Protein AF-A0A1H6W7S6-F1 (afdb_monomer_lite)

Organism: NCBI:txid1073996

pLDDT: mean 73.05, std 16.46, range [40.94, 96.38]

Foldseek 3Di:
DPVVVVVVVVVVVVVVVVVVVVVVVVVVVVVVVVVVVVVVVVVVVVVVVVVVVVVVVVVVVVVVVVVVVVVVPPPDQLLRCLLVVHPQSVPRPSDDDPVSSVVSVCVNCVVVVVVPPPPDPDQDCVQRDPQVVVCVVPVDHDDVVVVVVVVVVVCVVVVNQWDWDDDPNDTDIDGNDDDDDPDPVSVVVVVVVD

Sequence (194 aa):
MTNSKADIEALSDLIEKQQTQIEEQQKQIESQAERLKELEDNCTLRESRINSITRSLDSIEDDIDSLAVGAGNVTLSPIENAIVKYNDPEKSDFIKHQRDIRAARIILNFSKWSSKTPGGSKLNVKNNNLKTLYESKYGEHLASTQIGRAFRAAVDLSNGKFEHRRKNGHGLYLPSNKKIVTTEQELRKEAKST

Secondary structure (DSSP, 8-state):
--HHHHHHHHHHHHHHHHHHHHHHHHHHHHHHHHHHHHHHHHHHHHHHHHHHHHHHHHHHHHHHHHHHHHHTT----HHHHHHHH-SSGGG-TT--SHHHHHHHHHHHHHHHHHHTS-S-----TTT--HHHHHHHHH-PPPPHHHHHHHHHHHHHHTTTSEEEEEETTEEEEEETT-----SHHHHHHHTT--

Structure (mmCIF, N/CA/C/O backbone):
data_AF-A0A1H6W7S6-F1
#
_entry.id   AF-A0A1H6W7S6-F1
#
loop_
_atom_site.group_PDB
_atom_site.id
_atom_site.type_symbol
_atom_site.label_atom_id
_atom_site.label_alt_id
_atom_site.label_comp_id
_atom_site.label_asym_id
_atom_site.label_entity_id
_atom_site.label_seq_id
_atom_site.pdbx_PDB_ins_code
_atom_site.Cartn_x
_atom_site.Cartn_y
_atom_site.Cartn_z
_atom_site.occupancy
_atom_site.B_iso_or_equiv
_atom_site.auth_seq_id
_atom_site.auth_comp_id
_atom_site.auth_asym_id
_atom_site.auth_atom_id
_atom_site.pdbx_PDB_model_num
ATOM 1 N N . MET A 1 1 ? -62.564 -20.249 74.207 1.00 50.06 1 MET A N 1
ATOM 2 C CA . MET A 1 1 ? -61.498 -19.252 73.939 1.00 50.06 1 MET A CA 1
ATOM 3 C C . MET A 1 1 ? -60.165 -19.918 73.555 1.00 50.06 1 MET A C 1
ATOM 5 O O . MET A 1 1 ? -59.111 -19.385 73.856 1.00 50.06 1 MET A O 1
ATOM 9 N N . THR A 1 2 ? -60.178 -21.064 72.866 1.00 54.44 2 THR A N 1
ATOM 10 C CA . THR A 1 2 ? -58.964 -21.853 72.564 1.00 54.44 2 THR A CA 1
ATOM 11 C C . THR A 1 2 ? -58.483 -21.747 71.110 1.00 54.44 2 THR A C 1
ATOM 13 O O . THR A 1 2 ? -57.337 -22.089 70.854 1.00 54.44 2 THR A O 1
ATOM 16 N N . ASN A 1 3 ? -59.288 -21.215 70.179 1.00 60.66 3 ASN A N 1
ATOM 17 C CA . ASN A 1 3 ? -58.898 -21.101 68.762 1.00 60.66 3 ASN A CA 1
ATOM 18 C C . ASN A 1 3 ? -57.897 -19.975 68.467 1.00 60.66 3 ASN A C 1
ATOM 20 O O . ASN A 1 3 ? -57.060 -20.135 67.591 1.00 60.66 3 ASN A O 1
ATOM 24 N N . SER A 1 4 ? -57.903 -18.876 69.230 1.00 71.56 4 SER A N 1
ATOM 25 C CA . SER A 1 4 ? -57.090 -17.703 68.871 1.00 71.56 4 SER A CA 1
ATOM 26 C C . SER A 1 4 ? -55.582 -17.945 68.954 1.00 71.56 4 SER A C 1
ATOM 28 O O . SER A 1 4 ? -54.823 -17.247 68.299 1.00 71.56 4 SER A O 1
ATOM 30 N N . LYS A 1 5 ? -55.128 -18.903 69.771 1.00 80.31 5 LYS A N 1
ATOM 31 C CA . LYS A 1 5 ? -53.699 -19.224 69.898 1.00 80.31 5 LYS A CA 1
ATOM 32 C C . LYS A 1 5 ? -53.179 -19.987 68.680 1.00 80.31 5 LYS A C 1
ATOM 34 O O . LYS A 1 5 ? -52.127 -19.633 68.169 1.00 80.31 5 LYS A O 1
ATOM 39 N N . ALA A 1 6 ? -53.947 -20.966 68.204 1.00 82.50 6 ALA A N 1
ATOM 40 C CA . ALA A 1 6 ? -53.616 -21.732 67.006 1.00 82.50 6 ALA A CA 1
ATOM 41 C C . ALA A 1 6 ? -53.659 -20.853 65.744 1.00 82.50 6 ALA A C 1
ATOM 43 O O . ALA A 1 6 ? -52.792 -20.972 64.886 1.00 82.50 6 ALA A O 1
ATOM 44 N N . ASP A 1 7 ? -54.616 -19.920 65.668 1.00 86.81 7 ASP A N 1
ATOM 45 C CA . ASP A 1 7 ? -54.707 -18.965 64.557 1.00 86.81 7 ASP A CA 1
ATOM 46 C C . ASP A 1 7 ? -53.505 -17.998 64.525 1.00 86.81 7 ASP A C 1
ATOM 48 O O . ASP A 1 7 ? -52.998 -17.675 63.452 1.00 86.81 7 ASP A O 1
ATOM 52 N N . ILE A 1 8 ? -53.012 -17.559 65.692 1.00 87.69 8 ILE A N 1
ATOM 53 C CA . ILE A 1 8 ? -51.809 -16.712 65.799 1.00 87.69 8 ILE A CA 1
ATOM 54 C C . ILE A 1 8 ? -50.551 -17.482 65.383 1.00 87.69 8 ILE A C 1
ATOM 56 O O . ILE A 1 8 ? -49.707 -16.933 64.682 1.00 87.69 8 ILE A O 1
ATOM 60 N N . GLU A 1 9 ? -50.427 -18.743 65.794 1.00 89.00 9 GLU A N 1
ATOM 61 C CA . GLU A 1 9 ? -49.280 -19.596 65.465 1.00 89.00 9 GLU A CA 1
ATOM 62 C C . GLU A 1 9 ? -49.237 -19.898 63.956 1.00 89.00 9 GLU A C 1
ATOM 64 O O . GLU A 1 9 ? -48.213 -19.690 63.312 1.00 89.00 9 GLU A O 1
ATOM 69 N N . ALA A 1 10 ? -50.387 -20.209 63.347 1.00 88.94 10 ALA A N 1
ATOM 70 C CA . ALA A 1 10 ? -50.506 -20.393 61.899 1.00 88.94 10 ALA A CA 1
ATOM 71 C C . ALA A 1 10 ? -50.206 -19.113 61.090 1.00 88.94 10 ALA A C 1
ATOM 73 O O . ALA A 1 10 ? -49.630 -19.186 60.002 1.00 88.94 10 ALA A O 1
ATOM 74 N N . LEU A 1 11 ? -50.586 -17.933 61.600 1.00 90.94 11 LEU A N 1
ATOM 75 C CA . LEU A 1 11 ? -50.231 -16.647 60.988 1.00 90.94 11 LEU A CA 1
ATOM 76 C C . LEU A 1 11 ? -48.735 -16.345 61.117 1.00 90.94 11 LEU A C 1
ATOM 78 O O . LEU A 1 11 ? -48.151 -15.808 60.178 1.00 90.94 11 LEU A O 1
ATOM 82 N N . SER A 1 12 ? -48.115 -16.704 62.243 1.00 91.94 12 SER A N 1
ATOM 83 C CA . SER A 1 12 ? -46.671 -16.567 62.446 1.00 91.94 12 SER A CA 1
ATOM 84 C C . SER A 1 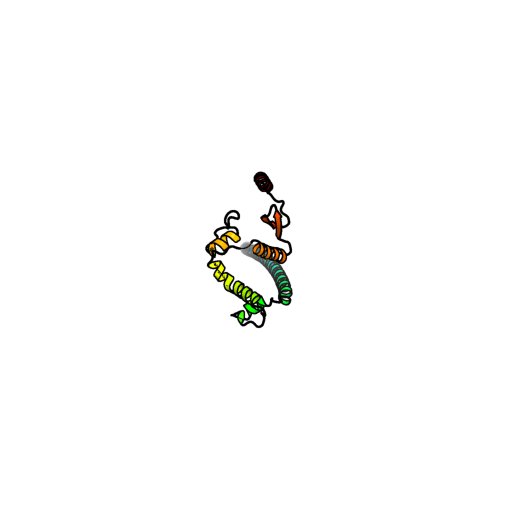12 ? -45.895 -17.419 61.440 1.00 91.94 12 SER A C 1
ATOM 86 O O . SER A 1 12 ? -45.042 -16.887 60.734 1.00 91.94 12 SER A O 1
ATOM 88 N N . ASP A 1 13 ? -46.264 -18.694 61.283 1.00 94.00 13 ASP A N 1
ATOM 89 C CA . ASP A 1 13 ? -45.654 -19.607 60.305 1.00 94.00 13 ASP A CA 1
ATOM 90 C C . ASP A 1 13 ? -45.822 -19.106 58.859 1.00 94.00 13 ASP A C 1
ATOM 92 O O . ASP A 1 13 ? -44.935 -19.260 58.013 1.00 94.00 13 ASP A O 1
ATOM 96 N N . LEU A 1 14 ? -46.974 -18.495 58.550 1.00 94.88 14 LEU A N 1
ATOM 97 C CA . LEU A 1 14 ? -47.237 -17.902 57.238 1.00 94.88 14 LEU A CA 1
ATOM 98 C C . LEU A 1 14 ? -46.342 -16.683 56.980 1.00 94.88 14 LEU A C 1
ATOM 100 O O . LEU A 1 14 ? -45.797 -16.560 55.884 1.00 94.88 14 LEU A O 1
ATOM 104 N N . ILE A 1 15 ? -46.184 -15.800 57.970 1.00 94.38 15 ILE A N 1
ATOM 105 C CA . ILE A 1 15 ? -45.314 -14.619 57.881 1.00 94.38 15 ILE A CA 1
ATOM 106 C C . ILE A 1 15 ? -43.857 -15.048 57.697 1.00 94.38 15 ILE A C 1
ATOM 108 O O . ILE A 1 15 ? -43.165 -14.490 56.849 1.00 94.38 15 ILE A O 1
ATOM 112 N N . GLU A 1 16 ? -43.408 -16.073 58.421 1.00 95.19 16 GLU A N 1
ATOM 113 C CA . GLU A 1 16 ? -42.041 -16.593 58.325 1.00 95.19 16 GLU A CA 1
ATOM 114 C C . GLU A 1 16 ? -41.768 -17.208 56.938 1.00 95.19 16 GLU A C 1
ATOM 116 O O . GLU A 1 16 ? -40.733 -16.955 56.308 1.00 95.19 16 GLU A O 1
ATOM 121 N N . LYS A 1 17 ? -42.754 -17.930 56.383 1.00 95.00 17 LYS A N 1
ATOM 122 C CA . LYS A 1 17 ? -42.725 -18.390 54.984 1.00 95.00 17 LYS A CA 1
ATOM 123 C C . LYS A 1 17 ? -42.692 -17.241 53.982 1.00 95.00 17 LYS A C 1
ATOM 125 O O . LYS A 1 17 ? -41.971 -17.316 52.994 1.00 95.00 17 LYS A O 1
ATOM 130 N N . GLN A 1 18 ? -43.471 -16.186 54.203 1.00 94.56 18 GLN A N 1
ATOM 131 C CA . GLN A 1 18 ? -43.471 -15.026 53.313 1.00 94.56 18 GLN A CA 1
ATOM 132 C C . GLN A 1 18 ? -42.142 -14.268 53.377 1.00 94.56 18 GLN A C 1
ATOM 134 O O . GLN A 1 18 ? -41.634 -13.869 52.334 1.00 94.56 18 GLN A O 1
ATOM 139 N N . GLN A 1 19 ? -41.544 -14.114 54.561 1.00 94.44 19 GLN A N 1
ATOM 140 C CA . GLN A 1 19 ? -40.233 -13.479 54.722 1.00 94.44 19 GLN A CA 1
ATOM 141 C C . GLN A 1 19 ? -39.138 -14.243 53.985 1.00 94.44 19 GLN A C 1
ATOM 143 O O . GLN A 1 19 ? -38.420 -13.648 53.188 1.00 94.44 19 GLN A O 1
ATOM 148 N N . THR A 1 20 ? -39.062 -15.560 54.175 1.00 94.75 20 THR A N 1
ATOM 149 C CA . THR A 1 20 ? -38.082 -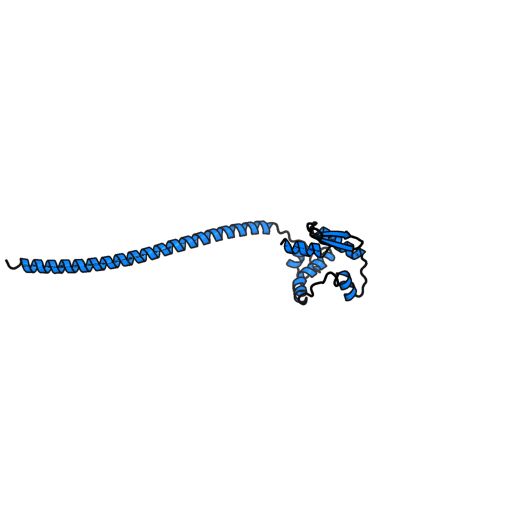16.396 53.463 1.00 94.75 20 THR A CA 1
ATOM 150 C C . THR A 1 20 ? -38.264 -16.326 51.946 1.00 94.75 20 THR A C 1
ATOM 152 O O . THR A 1 20 ? -37.287 -16.206 51.208 1.00 94.75 20 THR A O 1
ATOM 155 N N . GLN A 1 21 ? -39.509 -16.306 51.465 1.00 96.12 21 GLN A N 1
ATOM 156 C CA . GLN A 1 21 ? -39.802 -16.183 50.038 1.00 96.12 21 GLN A CA 1
ATOM 157 C C . GLN A 1 21 ? -39.426 -14.801 49.470 1.00 96.12 21 GLN A C 1
ATOM 159 O O . GLN A 1 21 ? -38.914 -14.717 48.354 1.00 96.12 21 GLN A O 1
ATOM 164 N N . ILE A 1 22 ? -39.638 -13.725 50.236 1.00 94.88 22 ILE A N 1
ATOM 165 C CA . ILE A 1 22 ? -39.237 -12.357 49.866 1.00 94.88 22 ILE A CA 1
ATOM 166 C C . ILE A 1 22 ? -37.711 -12.232 49.819 1.00 94.88 22 ILE A C 1
ATOM 168 O O . ILE A 1 22 ? -37.182 -11.661 48.866 1.00 94.88 22 ILE A O 1
ATOM 172 N N . GLU A 1 23 ? -36.997 -12.789 50.798 1.00 96.12 23 GLU A N 1
ATOM 173 C CA . GLU A 1 23 ? -35.530 -12.784 50.822 1.00 96.12 23 GLU A CA 1
ATOM 174 C C . GLU A 1 23 ? -34.941 -13.523 49.614 1.00 96.12 23 GLU A C 1
ATOM 176 O O . GLU A 1 23 ? -33.969 -13.071 49.001 1.00 96.12 23 GLU A O 1
ATOM 181 N N . GLU A 1 24 ? -35.541 -14.651 49.234 1.00 96.38 24 GLU A N 1
ATOM 182 C CA . GLU A 1 24 ? -35.107 -15.422 48.073 1.00 96.38 24 GLU A CA 1
ATOM 183 C C . GLU A 1 24 ? -35.390 -14.683 46.756 1.00 96.38 24 GLU A C 1
ATOM 185 O O . GLU A 1 24 ? -34.530 -14.639 45.871 1.00 96.38 24 GLU A O 1
ATOM 190 N N . GLN A 1 25 ? -36.542 -14.013 46.649 1.00 95.38 25 GLN A N 1
ATOM 191 C CA . GLN A 1 25 ? -36.848 -13.132 45.519 1.00 95.38 25 GLN A CA 1
ATOM 192 C C . GLN A 1 25 ? -35.892 -11.934 45.439 1.00 95.38 25 GLN A C 1
ATOM 194 O O . GLN A 1 25 ? -35.428 -11.609 44.347 1.00 95.38 25 GLN A O 1
ATOM 199 N N . GLN A 1 26 ? -35.542 -11.306 46.566 1.00 94.50 26 GLN A N 1
ATOM 200 C CA . GLN A 1 26 ? -34.569 -10.209 46.599 1.00 94.50 26 GLN A CA 1
ATOM 201 C C . GLN A 1 26 ? -33.201 -10.649 46.084 1.00 94.50 26 GLN A C 1
ATOM 203 O O . GLN A 1 26 ? -32.643 -9.984 45.213 1.00 94.50 26 GLN A O 1
ATOM 208 N N . LYS A 1 27 ? -32.703 -11.810 46.526 1.00 95.94 27 LYS A N 1
ATOM 209 C CA . LYS A 1 27 ? -31.434 -12.362 46.023 1.00 95.94 27 LYS A CA 1
ATOM 210 C C . LYS A 1 27 ? -31.471 -12.631 44.519 1.00 95.94 27 LYS A C 1
ATOM 212 O O . LYS A 1 27 ? -30.491 -12.373 43.820 1.00 95.94 27 LYS A O 1
ATOM 217 N N . GLN A 1 28 ? -32.593 -13.134 43.998 1.00 96.00 28 GLN A N 1
ATOM 218 C CA . GLN A 1 28 ? -32.753 -13.336 42.555 1.00 96.00 28 GLN A CA 1
ATOM 219 C C . GLN A 1 28 ? -32.760 -12.012 41.784 1.00 96.00 28 GLN A C 1
ATOM 221 O O . GLN A 1 28 ? -32.118 -11.923 40.738 1.00 96.00 28 GLN A O 1
ATOM 226 N N . ILE A 1 29 ? -33.444 -10.987 42.299 1.00 95.25 29 ILE A N 1
ATOM 227 C CA . ILE A 1 29 ? -33.486 -9.653 41.686 1.00 95.25 29 ILE A CA 1
ATOM 228 C C . ILE A 1 29 ? -32.091 -9.023 41.667 1.00 95.25 29 ILE A C 1
ATOM 230 O O . ILE A 1 29 ? -31.680 -8.508 40.630 1.00 95.25 29 ILE A O 1
ATOM 234 N N . GLU A 1 30 ? -31.337 -9.103 42.765 1.00 95.75 30 GLU A N 1
ATOM 235 C CA . GLU A 1 30 ? -29.963 -8.587 42.835 1.00 95.75 30 GLU A CA 1
ATOM 236 C C . GLU A 1 30 ? -29.046 -9.281 41.821 1.00 95.75 30 GLU A C 1
ATOM 238 O O . GLU A 1 30 ? -28.349 -8.612 41.057 1.00 95.75 30 GLU A O 1
ATOM 243 N N . SER A 1 31 ? -29.119 -10.612 41.728 1.00 95.25 31 SER A N 1
ATOM 244 C CA . SER A 1 31 ? -28.354 -11.377 40.736 1.00 95.25 31 SER A CA 1
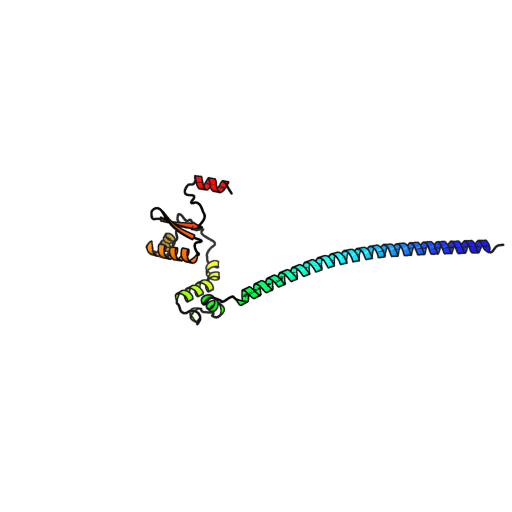ATOM 245 C C . SER A 1 31 ? -28.723 -11.004 39.293 1.00 95.25 31 SER A C 1
ATOM 247 O O . SER A 1 31 ? -27.851 -10.895 38.427 1.00 95.25 31 SER A O 1
ATOM 249 N N . GLN A 1 32 ? -30.009 -10.779 39.011 1.00 95.06 32 GLN A N 1
ATOM 250 C CA . GLN A 1 32 ? -30.459 -10.340 37.689 1.00 95.06 32 GLN A CA 1
ATOM 251 C C . GLN A 1 32 ? -30.015 -8.909 37.370 1.00 95.06 32 GLN A C 1
ATOM 253 O O . GLN A 1 32 ? -29.635 -8.642 36.229 1.00 95.06 32 GLN A O 1
ATOM 258 N N . ALA A 1 33 ? -30.026 -8.008 38.353 1.00 94.88 33 ALA A N 1
ATOM 259 C CA . ALA A 1 33 ? -29.559 -6.636 38.192 1.00 94.88 33 ALA A CA 1
ATOM 260 C C . ALA A 1 33 ? -28.059 -6.588 37.865 1.00 94.88 33 ALA A C 1
ATOM 262 O O . ALA A 1 33 ? -27.644 -5.853 36.969 1.00 94.88 33 ALA A O 1
ATOM 263 N N . GLU A 1 34 ? -27.252 -7.418 38.527 1.00 95.62 34 GLU A N 1
ATOM 264 C CA . GLU A 1 34 ? -25.819 -7.525 38.244 1.00 95.62 34 GLU A CA 1
ATOM 265 C C . GLU A 1 34 ? -25.559 -8.072 36.832 1.00 95.62 34 GLU A C 1
ATOM 267 O O . GLU A 1 34 ? -24.771 -7.505 36.073 1.00 95.62 34 GLU A O 1
ATOM 272 N N . ARG A 1 35 ? -26.311 -9.101 36.423 1.00 95.50 35 ARG A N 1
ATOM 273 C CA . ARG A 1 35 ? -26.239 -9.647 35.061 1.00 95.50 35 ARG A CA 1
ATOM 274 C C . ARG A 1 35 ? -26.656 -8.634 33.991 1.00 95.50 35 ARG A C 1
ATOM 276 O O . ARG A 1 35 ? -26.062 -8.607 32.915 1.00 95.50 35 ARG A O 1
ATOM 283 N N . LEU A 1 36 ? -27.686 -7.826 34.248 1.00 95.12 36 LEU A N 1
ATOM 284 C CA . LEU A 1 36 ? -28.118 -6.773 33.324 1.00 95.12 36 LEU A CA 1
ATOM 285 C C . LEU A 1 36 ? -27.031 -5.715 33.148 1.00 95.12 36 LEU A C 1
ATOM 287 O O . LEU A 1 36 ? -26.722 -5.355 32.015 1.00 95.12 36 LEU A O 1
ATOM 291 N N . LYS A 1 37 ? -26.394 -5.298 34.243 1.00 95.62 37 LYS A N 1
ATOM 292 C CA . LYS A 1 37 ? -25.281 -4.350 34.201 1.00 95.62 37 LYS A CA 1
ATOM 293 C C . LYS A 1 37 ? -24.107 -4.877 33.369 1.00 95.62 37 LYS A C 1
ATOM 295 O O . LYS A 1 37 ? -23.578 -4.162 32.525 1.00 95.62 37 LYS A O 1
ATOM 300 N N . GLU A 1 38 ? -23.745 -6.150 33.533 1.00 95.06 38 GLU A N 1
ATOM 301 C CA . GLU A 1 38 ? -22.689 -6.779 32.727 1.00 95.06 38 GLU A CA 1
ATOM 302 C C . GLU A 1 38 ? -23.047 -6.830 31.226 1.00 95.06 38 GLU A C 1
ATOM 304 O O . GLU A 1 38 ? -22.185 -6.674 30.354 1.00 95.06 38 GLU A O 1
ATOM 309 N N . LEU A 1 39 ? -24.325 -7.038 30.896 1.00 93.81 39 LEU A N 1
ATOM 310 C CA . LEU A 1 39 ? -24.803 -6.999 29.513 1.00 93.81 39 LEU A CA 1
ATOM 311 C C . LEU A 1 39 ? -24.766 -5.580 28.929 1.00 93.81 39 LEU A C 1
ATOM 313 O O . LEU A 1 39 ? -24.369 -5.423 27.774 1.00 93.81 39 LEU A O 1
ATOM 317 N N . GLU A 1 40 ? -25.128 -4.558 29.706 1.00 94.56 40 GLU A N 1
ATOM 318 C CA . GLU A 1 40 ? -25.043 -3.148 29.303 1.00 94.56 40 GLU A CA 1
ATOM 319 C C . GLU A 1 40 ? -23.591 -2.721 29.040 1.00 94.56 40 GLU A C 1
ATOM 321 O O . GLU A 1 40 ? -23.292 -2.153 27.984 1.00 94.56 40 GLU A O 1
ATOM 326 N N . ASP A 1 41 ? -22.664 -3.085 29.928 1.00 93.06 41 ASP A N 1
ATOM 327 C CA . ASP A 1 41 ? -21.228 -2.833 29.755 1.00 93.06 41 ASP A CA 1
ATOM 328 C C . ASP A 1 41 ? -20.682 -3.535 28.493 1.00 93.06 41 ASP A C 1
ATOM 330 O O . ASP A 1 41 ? -19.894 -2.975 27.724 1.00 93.06 41 ASP A O 1
ATOM 334 N N . ASN A 1 42 ? -21.152 -4.751 28.202 1.00 92.62 42 ASN A N 1
ATOM 335 C CA . ASN A 1 42 ? -20.798 -5.448 26.965 1.00 92.62 42 ASN A CA 1
ATOM 336 C C . ASN A 1 42 ? -21.386 -4.783 25.712 1.00 92.62 42 ASN A C 1
ATOM 338 O O . ASN A 1 42 ? -20.719 -4.744 24.672 1.00 92.62 42 ASN A O 1
ATOM 342 N N . CYS A 1 43 ? -22.619 -4.279 25.776 1.00 92.94 43 CYS A N 1
ATOM 343 C CA . CYS A 1 43 ? -23.249 -3.564 24.666 1.00 92.94 43 CYS A CA 1
ATOM 344 C C . CYS A 1 43 ? -22.504 -2.268 24.347 1.00 92.94 43 CYS A C 1
ATOM 346 O O . CYS A 1 43 ? -22.128 -2.065 23.194 1.00 92.94 43 CYS A O 1
ATOM 348 N N . THR A 1 44 ? -22.192 -1.452 25.354 1.00 91.88 44 THR A N 1
ATOM 349 C CA . THR A 1 44 ? -21.429 -0.206 25.161 1.00 91.88 44 THR A CA 1
ATOM 350 C C . THR A 1 44 ? -20.038 -0.475 24.577 1.00 91.88 44 THR A C 1
ATOM 352 O O . THR A 1 44 ? -19.601 0.205 23.642 1.00 91.88 44 THR A O 1
ATOM 355 N N . LEU A 1 45 ? -19.355 -1.534 25.033 1.00 91.94 45 LEU A N 1
ATOM 356 C CA . LEU A 1 45 ? -18.088 -1.965 24.441 1.00 91.94 45 LEU A CA 1
ATOM 357 C C . LEU A 1 45 ? -18.255 -2.362 22.967 1.00 91.94 45 LEU A C 1
ATOM 359 O O . LEU A 1 45 ? -17.436 -1.981 22.127 1.00 91.94 45 LEU A O 1
ATOM 363 N N . ARG A 1 46 ? -19.305 -3.116 22.625 1.00 91.19 46 ARG A N 1
ATOM 364 C CA . ARG A 1 46 ? -19.581 -3.518 21.236 1.00 91.19 46 ARG A CA 1
ATOM 365 C C . ARG A 1 46 ? -19.912 -2.323 20.350 1.00 91.19 46 ARG A C 1
ATOM 367 O O . ARG A 1 46 ? -19.371 -2.249 19.251 1.00 91.19 46 ARG A O 1
ATOM 374 N N . GLU A 1 47 ? -20.710 -1.373 20.824 1.00 91.94 47 GLU A N 1
ATOM 375 C CA . GLU A 1 47 ? -21.015 -0.134 20.100 1.00 91.94 47 GLU A CA 1
ATOM 376 C C . GLU A 1 47 ? -19.753 0.684 19.823 1.00 91.94 47 GLU A C 1
ATOM 378 O O . GLU A 1 47 ? -19.540 1.134 18.697 1.00 91.94 47 GLU A O 1
ATOM 383 N N . SER A 1 48 ? -18.858 0.810 20.809 1.00 89.50 48 SER A N 1
ATOM 384 C CA . SER A 1 48 ? -17.580 1.506 20.614 1.00 89.50 48 SER A CA 1
ATOM 385 C C . SER A 1 48 ? -16.717 0.845 19.529 1.00 89.50 48 SER A C 1
ATOM 387 O O . SER A 1 48 ? -16.136 1.533 18.685 1.00 89.50 48 SER A O 1
ATOM 389 N N . ARG A 1 49 ? -16.688 -0.496 19.491 1.00 87.50 49 ARG A N 1
ATOM 390 C CA . ARG A 1 49 ? -15.974 -1.267 18.465 1.00 87.50 49 ARG A CA 1
ATOM 391 C C . ARG A 1 49 ? -16.608 -1.097 17.092 1.00 87.50 49 ARG A C 1
ATOM 393 O O . ARG A 1 49 ? -15.876 -0.879 16.133 1.00 87.50 49 ARG A O 1
ATOM 400 N N . ILE A 1 50 ? -17.937 -1.155 17.002 1.00 92.81 50 ILE A N 1
ATOM 401 C CA . ILE A 1 50 ? -18.668 -0.935 15.748 1.00 92.81 50 ILE A CA 1
ATOM 402 C C . ILE A 1 50 ? -18.354 0.458 15.208 1.00 92.81 50 ILE A C 1
ATOM 404 O O . ILE A 1 50 ? -17.916 0.567 14.072 1.00 92.81 50 ILE A O 1
ATOM 408 N N . ASN A 1 51 ? -18.440 1.501 16.035 1.00 90.62 51 ASN A N 1
ATOM 409 C CA . ASN A 1 51 ? -18.126 2.866 15.612 1.00 90.62 51 ASN A CA 1
ATOM 410 C C . ASN A 1 51 ? -16.676 3.023 15.125 1.00 90.62 51 ASN A C 1
ATOM 412 O O . ASN A 1 51 ? -16.421 3.747 14.164 1.00 90.62 51 ASN A O 1
ATOM 416 N N . SER A 1 52 ? -15.716 2.345 15.761 1.00 91.94 52 SER A N 1
ATOM 417 C CA . SER A 1 52 ? -14.326 2.329 15.287 1.00 91.94 52 SER A CA 1
ATOM 418 C C . SER A 1 52 ? -14.181 1.621 13.939 1.00 91.94 52 SER A C 1
ATOM 420 O O . SER A 1 52 ? -13.401 2.071 13.098 1.00 91.94 52 SER A O 1
ATOM 422 N N . ILE A 1 53 ? -14.904 0.516 13.738 1.00 89.50 53 ILE A N 1
ATOM 423 C CA . ILE A 1 53 ? -14.909 -0.232 12.477 1.00 89.50 53 ILE A CA 1
ATOM 424 C C . ILE A 1 53 ? -15.539 0.616 11.374 1.00 89.50 53 ILE A C 1
ATOM 426 O O . ILE A 1 53 ? -14.931 0.739 10.320 1.00 89.50 5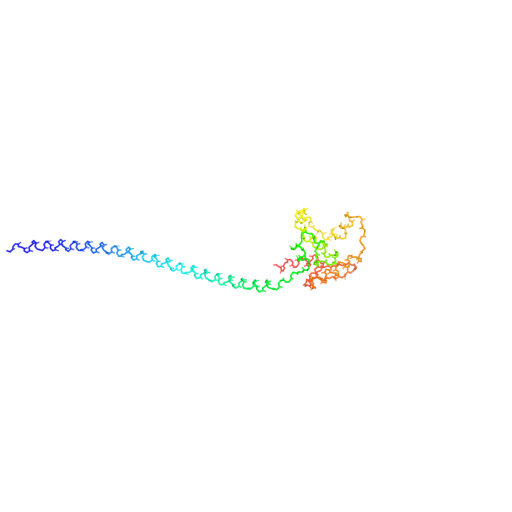3 ILE A O 1
ATOM 430 N N . THR A 1 54 ? -16.683 1.256 11.626 1.00 90.75 54 THR A N 1
ATOM 431 C CA . THR A 1 54 ? -17.350 2.139 10.659 1.00 90.75 54 THR A CA 1
ATOM 432 C C . THR A 1 54 ? -16.414 3.243 10.185 1.00 90.75 54 THR A C 1
ATOM 434 O O . THR A 1 54 ? -16.175 3.360 8.994 1.00 90.75 54 THR A O 1
ATOM 437 N N . ARG A 1 55 ? -15.754 3.958 11.107 1.00 87.94 55 ARG A N 1
ATOM 438 C CA . ARG A 1 55 ? -14.775 4.999 10.736 1.00 87.94 55 ARG A CA 1
ATOM 439 C C . ARG A 1 55 ? -13.594 4.458 9.930 1.00 87.94 55 ARG A C 1
ATOM 441 O O . ARG A 1 55 ? -13.031 5.168 9.105 1.00 87.94 55 ARG A O 1
ATOM 448 N N . SER A 1 56 ? -13.179 3.223 10.210 1.00 89.62 56 SER A N 1
ATOM 449 C CA . SER A 1 56 ? -12.096 2.575 9.467 1.00 89.62 56 SER A CA 1
ATOM 450 C C . SER A 1 56 ? -12.550 2.171 8.064 1.00 89.62 56 SER A C 1
ATOM 452 O O . SER A 1 56 ? -11.757 2.260 7.136 1.00 89.62 56 SER A O 1
ATOM 454 N N . LEU A 1 57 ? -13.808 1.751 7.901 1.00 89.00 57 LEU A N 1
ATOM 455 C CA . LEU A 1 57 ? -14.402 1.467 6.596 1.00 89.00 57 LEU A CA 1
ATOM 456 C C . LEU A 1 57 ? -14.551 2.742 5.768 1.00 89.00 57 LEU A C 1
ATOM 458 O O . LEU A 1 57 ? -14.095 2.735 4.633 1.00 89.00 57 LEU A O 1
ATOM 462 N N . ASP A 1 58 ? -15.055 3.832 6.353 1.00 89.69 58 ASP A N 1
ATOM 463 C CA . ASP A 1 58 ? -15.161 5.131 5.672 1.00 89.69 58 ASP A CA 1
ATOM 464 C C . ASP A 1 58 ? -13.784 5.591 5.151 1.00 89.69 58 ASP A C 1
ATOM 466 O O . ASP A 1 58 ? -13.632 5.968 3.994 1.00 89.69 58 ASP A O 1
ATOM 470 N N . SER A 1 59 ? -12.735 5.465 5.977 1.00 90.56 59 SER A N 1
ATOM 471 C CA . SER A 1 59 ? -11.362 5.793 5.563 1.00 90.56 59 SER A CA 1
ATOM 472 C C . SER A 1 59 ? -10.836 4.891 4.442 1.00 90.56 59 SER A C 1
ATOM 474 O O . SER A 1 59 ? -10.051 5.348 3.617 1.00 90.56 59 SER A O 1
ATOM 476 N N . ILE A 1 60 ? -11.211 3.609 4.429 1.00 87.12 60 ILE A N 1
ATOM 477 C CA . ILE A 1 60 ? -10.818 2.680 3.363 1.00 87.12 60 ILE A CA 1
ATOM 478 C C . ILE A 1 60 ? -11.571 3.008 2.071 1.00 87.12 60 ILE A C 1
ATOM 480 O O . ILE A 1 60 ? -10.980 2.913 0.999 1.00 87.12 60 ILE A O 1
ATOM 484 N N . GLU A 1 61 ? -12.845 3.391 2.151 1.00 90.62 61 GLU A N 1
ATOM 485 C CA . GLU A 1 61 ? -13.623 3.841 0.993 1.00 90.62 61 GLU A CA 1
ATOM 486 C C . GLU A 1 61 ? -13.003 5.099 0.370 1.00 90.62 61 GLU A C 1
ATOM 488 O O . GLU A 1 61 ? -12.742 5.103 -0.833 1.00 90.62 61 GLU A O 1
ATOM 493 N N . ASP A 1 62 ? -12.633 6.092 1.185 1.00 87.44 62 ASP A N 1
ATOM 494 C CA . ASP A 1 62 ? -11.921 7.293 0.725 1.00 87.44 62 ASP A CA 1
ATOM 495 C C . ASP A 1 62 ? -10.582 6.951 0.034 1.00 87.44 62 ASP A C 1
ATOM 497 O O . ASP A 1 62 ? -10.239 7.506 -1.019 1.00 87.44 62 ASP A O 1
ATOM 501 N N . ASP A 1 63 ? -9.816 6.010 0.598 1.00 82.88 63 ASP A N 1
ATOM 502 C CA . ASP A 1 63 ? -8.557 5.537 0.009 1.00 82.88 63 ASP A CA 1
ATOM 503 C C . ASP A 1 63 ? -8.785 4.797 -1.321 1.00 82.88 63 ASP A C 1
ATOM 505 O O . ASP A 1 63 ? -8.010 4.965 -2.270 1.00 82.88 63 ASP A O 1
ATOM 509 N N . ILE A 1 64 ? -9.847 3.990 -1.419 1.00 81.00 64 ILE A N 1
ATOM 510 C CA . ILE A 1 64 ? -10.231 3.289 -2.652 1.00 81.00 64 ILE A CA 1
ATOM 511 C C . ILE A 1 64 ? -10.618 4.295 -3.733 1.00 81.00 64 ILE A C 1
ATOM 513 O O . ILE A 1 64 ? -10.145 4.164 -4.863 1.00 81.00 64 ILE A O 1
ATOM 517 N N . ASP A 1 65 ? -11.415 5.307 -3.403 1.00 81.62 65 ASP A N 1
ATOM 518 C CA . ASP A 1 65 ? -11.828 6.343 -4.350 1.00 81.62 65 ASP A CA 1
ATOM 519 C C . ASP A 1 65 ? -10.624 7.154 -4.846 1.00 81.62 65 ASP A C 1
ATOM 521 O O . ASP A 1 65 ? -10.462 7.378 -6.051 1.00 81.62 65 ASP A O 1
ATOM 525 N N . SER A 1 66 ? -9.707 7.507 -3.944 1.00 75.38 66 SER A N 1
ATOM 526 C CA . SER A 1 66 ? -8.434 8.151 -4.287 1.00 75.38 66 SER A CA 1
ATOM 527 C C . SER A 1 66 ? -7.587 7.293 -5.239 1.00 75.38 66 SER A C 1
ATOM 529 O O . SER A 1 66 ? -7.094 7.773 -6.269 1.00 75.38 66 SER A O 1
ATOM 531 N N . LEU A 1 67 ? -7.458 5.993 -4.953 1.00 75.12 67 LEU A N 1
ATOM 532 C CA . LEU A 1 67 ? -6.735 5.049 -5.807 1.00 75.12 67 LEU A CA 1
ATOM 533 C C . LEU A 1 67 ? -7.434 4.817 -7.151 1.00 75.12 67 LEU A C 1
ATOM 535 O O . LEU A 1 67 ? -6.748 4.680 -8.164 1.00 75.12 67 LEU A O 1
ATOM 539 N N . ALA A 1 68 ? -8.765 4.804 -7.196 1.00 71.12 68 ALA A N 1
ATOM 540 C CA . ALA A 1 68 ? -9.541 4.651 -8.423 1.00 71.12 68 ALA A CA 1
ATOM 541 C C . ALA A 1 68 ? -9.362 5.861 -9.355 1.00 71.12 68 ALA A C 1
ATOM 543 O O . ALA A 1 68 ? -9.126 5.692 -10.556 1.00 71.12 68 ALA A O 1
ATOM 544 N N . VAL A 1 69 ? -9.372 7.079 -8.800 1.00 65.75 69 VAL A N 1
ATOM 545 C CA . VAL A 1 69 ? -9.051 8.314 -9.536 1.00 65.75 69 VAL A CA 1
ATOM 546 C C . VAL A 1 69 ? -7.598 8.300 -10.030 1.00 65.75 69 VAL A C 1
ATOM 548 O O . VAL A 1 69 ? -7.322 8.707 -11.162 1.00 65.75 69 VAL A O 1
ATOM 551 N N . GLY A 1 70 ? -6.667 7.779 -9.224 1.00 56.00 70 GLY A N 1
ATOM 552 C CA . GLY A 1 70 ? -5.271 7.579 -9.618 1.00 56.00 70 GLY A CA 1
ATOM 553 C C . GLY A 1 70 ? -5.100 6.558 -10.749 1.00 56.00 70 GLY A C 1
ATOM 554 O O . GLY A 1 70 ? -4.365 6.818 -11.701 1.00 56.00 70 GLY A O 1
ATOM 555 N N . ALA A 1 71 ? -5.811 5.429 -10.687 1.00 56.72 71 ALA A N 1
ATOM 556 C CA . ALA A 1 71 ? -5.730 4.323 -11.643 1.00 56.72 71 ALA A CA 1
ATOM 557 C C . ALA A 1 71 ? -6.311 4.671 -13.024 1.00 56.72 71 ALA A C 1
ATOM 559 O O . ALA A 1 71 ? -5.766 4.237 -14.040 1.00 56.72 71 ALA A O 1
ATOM 560 N N . GLY A 1 72 ? -7.363 5.498 -13.082 1.00 55.84 72 GLY A N 1
ATOM 561 C CA . GLY A 1 72 ? -7.976 5.949 -14.339 1.00 55.84 72 GLY A CA 1
ATOM 562 C C . GLY A 1 72 ? -7.048 6.776 -15.242 1.00 55.84 72 GLY A C 1
ATOM 563 O O . GLY A 1 72 ? -7.277 6.849 -16.447 1.00 55.84 72 GLY A O 1
ATOM 564 N N . ASN A 1 73 ? -5.972 7.345 -14.686 1.00 55.34 73 ASN A N 1
ATOM 565 C CA . ASN A 1 73 ? -5.011 8.193 -15.399 1.00 55.34 73 ASN A CA 1
ATOM 566 C C . ASN A 1 73 ? -3.618 7.561 -15.571 1.00 55.34 73 ASN A C 1
ATOM 568 O O . ASN A 1 73 ? -2.694 8.239 -16.026 1.00 55.34 73 ASN A O 1
ATOM 572 N N . VAL A 1 74 ? -3.428 6.277 -15.240 1.00 58.78 74 VAL A N 1
ATOM 573 C CA . VAL A 1 74 ? -2.124 5.616 -15.426 1.00 58.78 74 VAL A CA 1
ATOM 574 C C . VAL A 1 74 ? -1.945 5.229 -16.893 1.00 58.78 74 VAL A C 1
ATOM 576 O O . VAL A 1 74 ? -2.148 4.087 -17.307 1.00 58.78 74 VAL A O 1
ATOM 579 N N . THR A 1 75 ? -1.528 6.193 -17.711 1.00 69.94 75 THR A N 1
ATOM 580 C CA . THR A 1 75 ? -0.988 5.897 -19.038 1.00 69.94 75 THR A CA 1
ATOM 581 C C . THR A 1 75 ? 0.392 5.277 -18.869 1.00 69.94 75 THR A C 1
ATOM 583 O O . THR A 1 75 ? 1.377 5.986 -18.661 1.00 69.94 75 THR A O 1
ATOM 586 N N . LEU A 1 76 ? 0.458 3.948 -18.953 1.00 74.88 76 LEU A N 1
ATOM 587 C CA . LEU A 1 76 ? 1.726 3.227 -18.996 1.00 74.88 76 LEU A CA 1
ATOM 588 C C . LEU A 1 76 ? 2.582 3.760 -20.149 1.00 74.88 76 LEU A C 1
ATOM 590 O O . LEU A 1 76 ? 2.110 3.927 -21.280 1.00 74.88 76 LEU A O 1
ATOM 594 N N . SER A 1 77 ? 3.860 3.989 -19.878 1.00 79.88 77 SER A N 1
ATOM 595 C CA . SER A 1 77 ? 4.829 4.329 -20.910 1.00 79.88 77 SER A CA 1
ATOM 596 C C . SER A 1 77 ? 4.949 3.189 -21.934 1.00 79.88 77 SER A C 1
ATOM 598 O O . SER A 1 77 ? 4.600 2.036 -21.654 1.00 79.88 77 SER A O 1
ATOM 600 N N . PRO A 1 78 ? 5.468 3.457 -23.143 1.00 81.81 78 PRO A N 1
ATOM 601 C CA . PRO A 1 78 ? 5.679 2.413 -24.145 1.00 81.81 78 PRO A CA 1
ATOM 602 C C . PRO A 1 78 ? 6.555 1.248 -23.651 1.00 81.81 78 PRO A C 1
ATOM 604 O O . PRO A 1 78 ? 6.337 0.102 -24.040 1.00 81.81 78 PRO A O 1
ATOM 607 N N . ILE A 1 79 ? 7.509 1.528 -22.755 1.00 83.19 79 ILE A N 1
ATOM 608 C CA . ILE A 1 79 ? 8.387 0.526 -22.136 1.00 83.19 79 ILE A CA 1
ATOM 609 C C . ILE A 1 79 ? 7.603 -0.343 -21.149 1.00 83.19 79 ILE A C 1
ATOM 611 O O . ILE A 1 79 ? 7.706 -1.566 -21.199 1.00 83.19 79 ILE A O 1
ATOM 615 N N . GLU A 1 80 ? 6.793 0.264 -20.283 1.00 80.94 80 GLU A N 1
ATOM 616 C CA . GLU A 1 80 ? 5.968 -0.473 -19.319 1.00 80.94 80 GLU A CA 1
ATOM 617 C C . GLU A 1 80 ? 4.916 -1.326 -20.030 1.00 80.94 80 GLU A C 1
ATOM 619 O O . GLU A 1 80 ? 4.769 -2.505 -19.719 1.00 80.94 80 GLU A O 1
ATOM 624 N N . ASN A 1 81 ? 4.259 -0.780 -21.058 1.00 83.62 81 ASN A N 1
ATOM 625 C CA . ASN A 1 81 ? 3.345 -1.546 -21.906 1.00 83.62 81 ASN A CA 1
ATOM 626 C C . ASN A 1 81 ? 4.038 -2.744 -22.564 1.00 83.62 81 ASN A C 1
ATOM 628 O O . ASN A 1 81 ? 3.455 -3.826 -22.625 1.00 83.62 81 ASN A O 1
ATOM 632 N N . ALA A 1 82 ? 5.275 -2.573 -23.038 1.00 85.19 82 ALA A N 1
ATOM 633 C CA . ALA A 1 82 ? 6.044 -3.661 -23.626 1.00 85.19 82 ALA A CA 1
ATOM 634 C C . ALA A 1 82 ? 6.380 -4.756 -22.606 1.00 85.19 82 ALA A C 1
ATOM 636 O O . ALA A 1 82 ? 6.219 -5.926 -22.921 1.00 85.19 82 ALA A O 1
ATOM 637 N N . ILE A 1 83 ? 6.802 -4.388 -21.394 1.00 85.75 83 ILE A N 1
ATOM 638 C CA . ILE A 1 83 ? 7.144 -5.343 -20.327 1.00 85.75 83 ILE A CA 1
ATOM 639 C C . ILE A 1 83 ? 5.905 -6.107 -19.844 1.00 85.75 83 ILE A C 1
ATOM 641 O O . ILE A 1 83 ? 5.986 -7.304 -19.589 1.00 85.75 83 ILE A O 1
ATOM 645 N N . VAL A 1 84 ? 4.766 -5.423 -19.706 1.00 82.94 84 VAL A N 1
ATOM 646 C CA . VAL A 1 84 ? 3.531 -6.024 -19.181 1.00 82.94 84 VAL A CA 1
ATOM 647 C C . VAL A 1 84 ? 2.864 -6.934 -20.213 1.00 82.94 84 VAL A C 1
ATOM 649 O O . VAL A 1 84 ? 2.354 -7.991 -19.854 1.00 82.94 84 VAL A O 1
ATOM 652 N N . LYS A 1 85 ? 2.844 -6.537 -21.493 1.00 82.62 85 LYS A N 1
ATOM 653 C CA . LYS A 1 85 ? 2.099 -7.256 -22.543 1.00 82.62 85 LYS A CA 1
ATOM 654 C C . LYS A 1 85 ? 2.937 -8.281 -23.307 1.00 82.62 85 LYS A C 1
ATOM 656 O O . LYS A 1 85 ? 2.360 -9.184 -23.908 1.00 82.62 85 LYS A O 1
ATOM 661 N N . TYR A 1 86 ? 4.265 -8.164 -23.297 1.00 81.44 86 TYR A N 1
ATOM 662 C CA . TYR A 1 86 ? 5.155 -9.039 -24.058 1.00 81.44 86 TYR A CA 1
ATOM 663 C C . TYR A 1 86 ? 6.245 -9.656 -23.178 1.00 81.44 86 TYR A C 1
ATOM 665 O O . TYR A 1 86 ? 6.968 -8.965 -22.470 1.00 81.44 86 TYR A O 1
ATOM 673 N N . ASN A 1 87 ? 6.437 -10.971 -23.314 1.00 74.44 87 ASN A N 1
ATOM 674 C CA . ASN A 1 87 ? 7.541 -11.689 -22.661 1.00 74.44 87 ASN A CA 1
ATOM 675 C C . ASN A 1 87 ? 8.923 -11.311 -23.229 1.00 74.44 87 ASN A C 1
ATOM 677 O O . ASN A 1 87 ? 9.929 -11.430 -22.534 1.00 74.44 87 ASN A O 1
ATOM 681 N N . ASP A 1 88 ? 8.981 -10.875 -24.492 1.00 82.81 88 ASP A N 1
ATOM 682 C CA . ASP A 1 88 ? 10.195 -10.369 -25.136 1.00 82.81 88 ASP A CA 1
ATOM 683 C C . ASP A 1 88 ? 9.943 -8.951 -25.669 1.00 82.81 88 ASP A C 1
ATOM 685 O O . ASP A 1 88 ? 9.207 -8.793 -26.649 1.00 82.81 88 ASP A O 1
ATOM 689 N N . PRO A 1 89 ? 10.554 -7.915 -25.063 1.00 83.12 89 PRO A N 1
ATOM 690 C CA . PRO A 1 89 ? 10.367 -6.529 -25.482 1.00 83.12 89 PRO A CA 1
ATOM 691 C C . PRO A 1 89 ? 10.804 -6.233 -26.924 1.00 83.12 89 PRO A C 1
ATOM 693 O O . PRO A 1 89 ? 10.378 -5.221 -27.471 1.00 83.12 89 PRO A O 1
ATOM 696 N N . GLU A 1 90 ? 11.625 -7.087 -27.554 1.00 83.56 90 GLU A N 1
ATOM 697 C CA . GLU A 1 90 ? 11.989 -6.945 -28.978 1.00 83.56 90 GLU A CA 1
ATOM 698 C C . GLU A 1 90 ? 10.826 -7.204 -29.933 1.00 83.56 90 GLU A C 1
ATOM 700 O O . GLU A 1 90 ? 10.847 -6.719 -31.061 1.00 83.56 90 GLU A O 1
ATOM 705 N N . LYS A 1 91 ? 9.810 -7.944 -29.483 1.00 84.50 91 LYS A N 1
ATOM 706 C CA . LYS A 1 91 ? 8.617 -8.277 -30.272 1.00 84.50 91 LYS A CA 1
ATOM 707 C C . LYS A 1 91 ? 7.447 -7.330 -30.002 1.00 84.50 91 LYS A C 1
ATOM 709 O O . LYS A 1 91 ? 6.342 -7.587 -30.462 1.00 84.50 91 LYS A O 1
ATOM 714 N N . SER A 1 92 ? 7.674 -6.285 -29.210 1.00 86.56 92 SER A N 1
ATOM 715 C CA . SER A 1 92 ? 6.637 -5.346 -28.802 1.00 86.56 92 SER A CA 1
ATOM 716 C C . SER A 1 92 ? 6.404 -4.275 -29.861 1.00 86.56 92 SER A C 1
ATOM 718 O O . SER A 1 92 ? 7.311 -3.506 -30.177 1.00 86.56 92 SER A O 1
ATOM 720 N N . ASP A 1 93 ? 5.153 -4.128 -30.297 1.00 87.50 93 ASP A N 1
ATOM 721 C CA . ASP A 1 93 ? 4.731 -3.032 -31.181 1.00 87.50 93 ASP A CA 1
ATOM 722 C C . ASP A 1 93 ? 4.787 -1.649 -30.500 1.00 87.50 93 ASP A C 1
ATOM 724 O O . ASP A 1 93 ? 4.712 -0.609 -31.159 1.00 87.50 93 ASP A O 1
ATOM 728 N N . PHE A 1 94 ? 4.919 -1.612 -29.167 1.00 82.44 94 PHE A N 1
ATOM 729 C CA . PHE A 1 94 ? 4.974 -0.364 -28.403 1.00 82.44 94 PHE A CA 1
ATOM 730 C C . PHE A 1 94 ? 6.342 0.318 -28.491 1.00 82.44 94 PHE A C 1
ATOM 732 O O . PHE A 1 94 ? 6.432 1.535 -28.321 1.00 82.44 94 PHE A O 1
ATOM 739 N N . ILE A 1 95 ? 7.414 -0.430 -28.771 1.00 84.56 95 ILE A N 1
ATOM 740 C CA . ILE A 1 95 ? 8.775 0.102 -28.775 1.00 84.56 95 ILE A CA 1
ATOM 741 C C . ILE A 1 95 ? 9.305 0.227 -30.206 1.00 84.56 95 ILE A C 1
ATOM 743 O O . ILE A 1 95 ? 9.483 -0.758 -30.910 1.00 84.56 95 ILE A O 1
ATOM 747 N N . LYS A 1 96 ? 9.655 1.454 -30.613 1.00 82.62 96 LYS A N 1
ATOM 748 C CA . LYS A 1 96 ? 10.176 1.747 -31.963 1.00 82.62 96 LYS A CA 1
ATOM 749 C C . LYS A 1 96 ? 11.701 1.838 -32.043 1.00 82.62 96 LYS A C 1
ATOM 751 O O . LYS A 1 96 ? 12.262 1.822 -33.136 1.00 82.62 96 LYS A O 1
ATOM 756 N N . HIS A 1 97 ? 12.389 1.973 -30.908 1.00 83.38 97 HIS A N 1
ATOM 757 C CA . HIS A 1 97 ? 13.829 2.221 -30.876 1.00 83.38 97 HIS A CA 1
ATOM 758 C C . HIS A 1 97 ? 14.587 1.169 -30.065 1.00 83.38 97 HIS A C 1
ATOM 760 O O . HIS A 1 97 ? 14.205 0.811 -28.955 1.00 83.38 97 HIS A O 1
ATOM 766 N N . GLN A 1 98 ? 15.759 0.774 -30.568 1.00 81.12 98 GLN A N 1
ATOM 767 C CA . GLN A 1 98 ? 16.655 -0.191 -29.916 1.00 81.12 98 GLN A CA 1
ATOM 768 C C . GLN A 1 98 ? 17.088 0.220 -28.497 1.00 81.12 98 GLN A C 1
ATOM 770 O O . GLN A 1 98 ? 17.315 -0.627 -27.633 1.00 81.12 98 GLN A O 1
ATOM 775 N N . ARG A 1 99 ? 17.177 1.529 -28.223 1.00 80.06 99 ARG A N 1
ATOM 776 C CA . ARG A 1 99 ? 17.496 2.044 -26.879 1.00 80.06 99 ARG A CA 1
ATOM 777 C C . ARG A 1 99 ? 16.417 1.704 -25.844 1.00 80.06 99 ARG A C 1
ATOM 779 O O . ARG A 1 99 ? 16.751 1.388 -24.707 1.00 80.06 99 ARG A O 1
ATOM 786 N N . ASP A 1 100 ? 15.154 1.709 -26.255 1.00 80.06 100 ASP A N 1
ATOM 787 C CA . ASP A 1 100 ? 14.006 1.480 -25.378 1.00 80.06 100 ASP A CA 1
ATOM 788 C C . ASP A 1 100 ? 13.802 -0.028 -25.159 1.00 80.06 100 ASP A C 1
ATOM 790 O O . ASP A 1 100 ? 13.490 -0.456 -24.051 1.00 80.06 100 ASP A O 1
ATOM 794 N N . ILE A 1 101 ? 14.114 -0.851 -26.169 1.00 83.56 101 ILE A N 1
ATOM 795 C CA . ILE A 1 101 ? 14.201 -2.317 -26.047 1.00 83.56 101 ILE A CA 1
ATOM 796 C C . ILE A 1 101 ? 15.241 -2.692 -24.988 1.00 83.56 101 ILE A C 1
ATOM 798 O O . ILE A 1 101 ? 14.994 -3.522 -24.109 1.00 83.56 101 ILE A O 1
ATOM 802 N N . ARG A 1 102 ? 16.417 -2.054 -25.043 1.00 79.81 102 ARG A N 1
ATOM 803 C CA . ARG A 1 102 ? 17.484 -2.266 -24.061 1.00 79.81 102 ARG A CA 1
ATOM 804 C C . ARG A 1 102 ? 17.035 -1.865 -22.657 1.00 79.81 102 ARG A C 1
ATOM 806 O O . ARG A 1 102 ? 17.288 -2.614 -21.718 1.00 79.81 102 ARG A O 1
ATOM 813 N N . ALA A 1 103 ? 16.352 -0.729 -22.514 1.00 80.06 103 ALA A N 1
ATOM 814 C CA . ALA A 1 103 ? 15.790 -0.298 -21.237 1.00 80.06 103 ALA A CA 1
ATOM 815 C C . ALA A 1 103 ? 14.758 -1.306 -20.696 1.00 80.06 103 ALA A C 1
ATOM 817 O O . ALA A 1 103 ? 14.862 -1.722 -19.543 1.00 80.06 103 ALA A O 1
ATOM 818 N N . ALA A 1 104 ? 13.840 -1.783 -21.542 1.00 84.62 104 ALA A N 1
ATOM 819 C CA . ALA A 1 104 ? 12.845 -2.786 -21.170 1.00 84.62 104 ALA A CA 1
ATOM 820 C C . ALA A 1 104 ? 13.487 -4.099 -20.685 1.00 84.62 104 ALA A C 1
ATOM 822 O O . ALA A 1 104 ? 13.103 -4.646 -19.652 1.00 84.62 104 ALA A O 1
ATOM 823 N N . ARG A 1 105 ? 14.532 -4.570 -21.380 1.00 83.88 105 ARG A N 1
ATOM 824 C CA . ARG A 1 105 ? 15.307 -5.758 -20.984 1.00 83.88 105 ARG A CA 1
ATOM 825 C C . ARG A 1 105 ? 16.031 -5.586 -19.654 1.00 83.88 105 ARG A C 1
ATOM 827 O O . ARG A 1 105 ? 16.102 -6.547 -18.888 1.00 83.88 105 ARG A O 1
ATOM 834 N N . ILE A 1 106 ? 16.572 -4.396 -19.386 1.00 81.44 106 ILE A N 1
ATOM 835 C CA . ILE A 1 106 ? 17.227 -4.092 -18.107 1.00 81.44 106 ILE A CA 1
ATOM 836 C C . ILE A 1 106 ? 16.219 -4.200 -16.967 1.00 81.44 106 ILE A C 1
ATOM 838 O O . ILE A 1 106 ? 16.497 -4.885 -15.987 1.00 81.44 106 ILE A O 1
ATOM 842 N N . ILE A 1 107 ? 15.048 -3.577 -17.116 1.00 82.62 107 ILE A N 1
ATOM 843 C CA . ILE A 1 107 ? 13.997 -3.587 -16.091 1.00 82.62 107 ILE A CA 1
ATOM 844 C C . ILE A 1 107 ? 13.514 -5.022 -15.835 1.00 82.62 107 ILE A C 1
ATOM 846 O O . ILE A 1 107 ? 13.490 -5.462 -14.688 1.00 82.62 107 ILE A O 1
ATOM 850 N N . LEU A 1 108 ? 13.232 -5.786 -16.895 1.00 83.94 108 LEU A N 1
ATOM 851 C CA . LEU A 1 108 ? 12.743 -7.166 -16.795 1.00 83.94 108 LEU A CA 1
ATOM 852 C C . LEU A 1 108 ? 13.734 -8.108 -16.084 1.00 83.94 108 LEU A C 1
ATOM 854 O O . LEU A 1 108 ? 13.331 -9.000 -15.342 1.00 83.94 108 LEU A O 1
ATOM 858 N N . ASN A 1 109 ? 15.041 -7.897 -16.264 1.00 80.94 109 ASN A N 1
ATOM 859 C CA . ASN A 1 109 ? 16.077 -8.729 -15.645 1.00 80.94 109 ASN A CA 1
ATOM 860 C C . ASN A 1 109 ? 16.637 -8.160 -14.333 1.00 80.94 109 ASN A C 1
ATOM 862 O O . ASN A 1 109 ? 17.461 -8.817 -13.689 1.00 80.94 109 ASN A O 1
ATOM 866 N N . PHE A 1 110 ? 16.194 -6.972 -13.913 1.00 79.62 110 PHE A N 1
ATOM 867 C CA . PHE A 1 110 ? 16.794 -6.242 -12.800 1.00 79.62 110 PHE A CA 1
ATOM 868 C C . PHE A 1 110 ? 16.792 -7.049 -11.502 1.00 79.62 110 PHE A C 1
ATOM 870 O O . PHE A 1 110 ? 17.830 -7.152 -10.862 1.00 79.62 110 PHE A O 1
ATOM 877 N N . SER A 1 111 ? 15.675 -7.698 -11.153 1.00 73.38 111 SER A N 1
ATOM 878 C CA . SER A 1 111 ? 15.557 -8.522 -9.936 1.00 73.38 111 SER A CA 1
ATOM 879 C C . SER A 1 111 ? 16.557 -9.694 -9.903 1.00 73.38 111 SER A C 1
ATOM 881 O O . SER A 1 111 ? 17.165 -10.016 -8.879 1.00 73.38 111 SER A O 1
ATOM 883 N N . LYS A 1 112 ? 16.809 -10.313 -11.062 1.00 76.12 112 LYS A N 1
ATOM 884 C CA . LYS A 1 112 ? 17.777 -11.411 -11.206 1.00 76.12 112 LYS A CA 1
ATOM 885 C C . LYS A 1 112 ? 19.222 -10.916 -11.169 1.00 76.12 112 LYS A C 1
ATOM 887 O O . LYS A 1 112 ? 20.106 -11.634 -10.711 1.00 76.12 112 LYS A O 1
ATOM 892 N N . TRP A 1 113 ? 19.490 -9.721 -11.687 1.00 76.69 113 TRP A N 1
ATOM 893 C CA . TRP A 1 113 ? 20.822 -9.118 -11.636 1.00 76.69 113 TRP A CA 1
ATOM 894 C C . TRP A 1 113 ? 21.142 -8.551 -10.253 1.00 76.69 113 TRP A C 1
ATOM 896 O O . TRP A 1 113 ? 22.254 -8.739 -9.763 1.00 76.69 113 TRP A O 1
ATOM 906 N N . SER A 1 114 ? 20.167 -7.928 -9.592 1.00 70.69 114 SER A N 1
ATOM 907 C CA . SER A 1 114 ? 20.327 -7.350 -8.259 1.00 70.69 114 SER A CA 1
ATOM 908 C C . SER A 1 114 ? 20.589 -8.431 -7.210 1.00 70.69 114 SER A C 1
ATOM 910 O O . SER A 1 114 ? 21.521 -8.297 -6.427 1.00 70.69 114 SER A O 1
ATOM 912 N N . SER A 1 115 ? 19.860 -9.548 -7.260 1.00 65.69 115 SER A N 1
ATOM 913 C CA . SER A 1 115 ? 20.056 -10.699 -6.362 1.00 65.69 115 SER A CA 1
ATOM 914 C C . SER A 1 115 ? 21.390 -11.426 -6.558 1.00 65.69 115 SER A C 1
ATOM 916 O O . SER A 1 115 ? 21.944 -11.972 -5.608 1.00 65.69 115 SER A O 1
ATOM 918 N N . LYS A 1 116 ? 21.936 -11.422 -7.779 1.00 68.19 116 LYS A N 1
ATOM 919 C CA . LYS A 1 116 ? 23.261 -11.989 -8.088 1.00 68.19 116 LYS A CA 1
ATOM 920 C C . LYS A 1 116 ? 24.414 -11.041 -7.782 1.00 68.19 116 LYS A C 1
ATOM 922 O O . LYS A 1 116 ? 25.572 -11.437 -7.910 1.00 68.19 116 LYS A O 1
ATOM 927 N N . THR A 1 117 ? 24.118 -9.799 -7.416 1.00 59.09 117 THR A N 1
ATOM 928 C CA . THR A 1 117 ? 25.147 -8.844 -7.024 1.00 59.09 117 THR A CA 1
ATOM 929 C C . THR A 1 117 ? 25.546 -9.168 -5.580 1.00 59.09 117 THR A C 1
ATOM 931 O O . THR A 1 117 ? 24.706 -9.032 -4.690 1.00 59.09 117 THR A O 1
ATOM 934 N N . PRO A 1 118 ? 26.783 -9.637 -5.313 1.00 56.97 118 PRO A N 1
ATOM 935 C CA . PRO A 1 118 ? 27.217 -9.936 -3.952 1.00 56.97 118 PRO A CA 1
ATOM 936 C C . PRO A 1 118 ? 27.058 -8.684 -3.089 1.00 56.97 118 PRO A C 1
ATOM 938 O O . PRO A 1 118 ? 27.349 -7.581 -3.554 1.00 56.97 118 PRO A O 1
ATOM 941 N N . GLY A 1 119 ? 26.559 -8.860 -1.861 1.00 52.03 119 GLY A N 1
ATOM 942 C CA . GLY A 1 119 ? 26.220 -7.791 -0.921 1.00 52.03 119 GLY A CA 1
ATOM 943 C C . GLY A 1 119 ? 27.335 -6.754 -0.753 1.00 52.03 119 GLY A C 1
ATOM 944 O O . GLY A 1 119 ? 28.214 -6.901 0.085 1.00 52.03 119 GLY A O 1
ATOM 945 N N . GLY A 1 120 ? 27.273 -5.714 -1.584 1.00 46.50 120 GLY A N 1
ATOM 946 C CA . GLY A 1 120 ? 27.933 -4.414 -1.511 1.00 46.50 120 GLY A CA 1
ATOM 947 C C . GLY A 1 120 ? 29.391 -4.353 -1.049 1.00 46.50 120 GLY A C 1
ATOM 948 O O . GLY A 1 120 ? 29.659 -4.022 0.104 1.00 46.50 120 GLY A O 1
ATOM 949 N N . SER A 1 121 ? 30.339 -4.396 -1.989 1.00 43.78 121 SER A N 1
ATOM 950 C CA . SER A 1 121 ? 31.533 -3.550 -1.861 1.00 43.78 121 SER A CA 1
ATOM 951 C C . SER A 1 121 ? 31.080 -2.089 -1.954 1.00 43.78 121 SER A C 1
ATOM 953 O O . SER A 1 121 ? 30.779 -1.595 -3.041 1.00 43.78 121 SER A O 1
ATOM 955 N N . LYS A 1 122 ? 30.971 -1.388 -0.819 1.00 46.16 122 LYS A N 1
ATOM 956 C CA . LYS A 1 122 ? 30.682 0.053 -0.827 1.00 46.16 122 LYS A CA 1
ATOM 957 C C . LYS A 1 122 ? 31.786 0.765 -1.611 1.00 46.16 122 LYS A C 1
ATOM 959 O O . LYS A 1 122 ? 32.968 0.648 -1.293 1.00 46.16 122 LYS A O 1
ATOM 964 N N . LEU A 1 123 ? 31.392 1.485 -2.658 1.00 45.56 123 LEU A N 1
ATOM 965 C CA . LEU A 1 123 ? 32.295 2.258 -3.501 1.00 45.56 123 LEU A CA 1
ATOM 966 C C . LEU A 1 123 ? 32.966 3.350 -2.660 1.00 45.56 123 LEU A C 1
ATOM 968 O O . LEU A 1 123 ? 32.334 4.335 -2.283 1.00 45.56 123 LEU A O 1
ATOM 972 N N . ASN A 1 124 ? 34.251 3.181 -2.351 1.00 40.94 124 ASN A N 1
ATOM 973 C CA . ASN A 1 124 ? 35.053 4.251 -1.774 1.00 40.94 124 ASN A CA 1
ATOM 974 C C . ASN A 1 124 ? 35.320 5.297 -2.865 1.00 40.94 124 ASN A C 1
ATOM 976 O O . ASN A 1 124 ? 36.078 5.035 -3.795 1.00 40.94 124 ASN A O 1
ATOM 980 N N . VAL A 1 125 ? 34.726 6.483 -2.734 1.00 47.50 125 VAL A N 1
ATOM 981 C CA . VAL A 1 125 ? 34.791 7.581 -3.717 1.00 47.50 125 VAL A CA 1
ATOM 982 C C . VAL A 1 125 ? 36.233 7.988 -4.075 1.00 47.50 125 VAL A C 1
ATOM 984 O O . VAL A 1 125 ? 36.467 8.456 -5.187 1.00 47.50 125 VAL A O 1
ATOM 987 N N . LYS A 1 126 ? 37.216 7.769 -3.185 1.00 50.16 126 LYS A N 1
ATOM 988 C CA . LYS A 1 126 ? 38.632 8.074 -3.462 1.00 50.16 126 LYS A CA 1
ATOM 989 C C . LYS A 1 126 ? 39.311 7.068 -4.397 1.00 50.16 126 LYS A C 1
ATOM 991 O O . LYS A 1 126 ? 40.110 7.482 -5.228 1.00 50.16 126 LYS A O 1
ATOM 996 N N . ASN A 1 127 ? 38.984 5.780 -4.284 1.00 45.97 127 ASN A N 1
ATOM 997 C CA . ASN A 1 127 ? 39.706 4.701 -4.980 1.00 45.97 127 ASN A CA 1
ATOM 998 C C . ASN A 1 127 ? 38.872 4.030 -6.086 1.00 45.97 127 ASN A C 1
ATOM 1000 O O . ASN A 1 127 ? 39.425 3.481 -7.031 1.00 45.97 127 ASN A O 1
ATOM 1004 N N . ASN A 1 128 ? 37.544 4.115 -5.990 1.00 50.47 128 ASN A N 1
ATOM 1005 C CA . ASN A 1 128 ? 36.579 3.412 -6.832 1.00 50.47 128 ASN A CA 1
ATOM 1006 C C . ASN A 1 128 ? 35.676 4.413 -7.562 1.00 50.47 128 ASN A C 1
ATOM 1008 O O . ASN A 1 128 ? 34.448 4.334 -7.488 1.00 50.47 128 ASN A O 1
ATOM 1012 N N . ASN A 1 129 ? 36.274 5.393 -8.242 1.00 54.88 129 ASN A N 1
ATOM 1013 C CA . ASN A 1 129 ? 35.495 6.221 -9.153 1.00 54.88 129 ASN A CA 1
ATOM 1014 C C . ASN A 1 129 ? 35.094 5.383 -10.386 1.00 54.88 129 ASN A C 1
ATOM 1016 O O . ASN A 1 129 ? 35.791 4.447 -10.785 1.00 54.88 129 ASN A O 1
ATOM 1020 N N . LEU A 1 130 ? 33.934 5.698 -10.967 1.00 54.59 130 LEU A N 1
ATOM 1021 C CA . LEU A 1 130 ? 33.313 4.924 -12.050 1.00 54.59 130 LEU A CA 1
ATOM 1022 C C . LEU A 1 130 ? 34.253 4.709 -13.246 1.00 54.59 130 LEU A C 1
ATOM 1024 O O . LEU A 1 130 ? 34.206 3.660 -13.883 1.00 54.59 130 LEU A O 1
ATOM 1028 N N . LYS A 1 131 ? 35.124 5.691 -13.512 1.00 57.12 131 LYS A N 1
ATOM 1029 C CA . LYS A 1 131 ? 36.150 5.609 -14.548 1.00 57.12 131 LYS A CA 1
ATOM 1030 C C . LYS A 1 131 ? 37.120 4.474 -14.225 1.00 57.12 131 LYS A C 1
ATOM 1032 O O . LYS A 1 131 ? 37.171 3.512 -14.975 1.00 57.12 131 LYS A O 1
ATOM 1037 N N . THR A 1 132 ? 37.794 4.511 -13.078 1.00 57.84 132 THR A N 1
ATOM 1038 C CA . THR A 1 132 ? 38.780 3.489 -12.690 1.00 57.84 132 THR A CA 1
ATOM 1039 C C . THR A 1 132 ? 38.191 2.072 -12.681 1.00 57.84 132 THR A C 1
ATOM 1041 O O . THR A 1 132 ? 38.848 1.122 -13.099 1.00 57.84 132 THR A O 1
ATOM 1044 N N . LEU A 1 133 ? 36.934 1.911 -12.259 1.00 55.91 133 LEU A N 1
ATOM 1045 C CA . LEU A 1 133 ? 36.256 0.608 -12.262 1.00 55.91 133 LEU A CA 1
ATOM 1046 C C . LEU A 1 133 ? 35.941 0.084 -13.665 1.00 55.91 133 LEU A C 1
ATOM 1048 O O . LEU A 1 133 ? 36.088 -1.108 -13.918 1.00 55.91 133 LEU A O 1
ATOM 1052 N N . TYR A 1 134 ? 35.522 0.959 -14.576 1.00 57.84 134 TYR A N 1
ATOM 1053 C CA . TYR A 1 134 ? 35.311 0.584 -15.970 1.00 57.84 134 TYR A CA 1
ATOM 1054 C C . TYR A 1 134 ? 36.638 0.217 -16.645 1.00 57.84 134 TYR A C 1
ATOM 1056 O O . TYR A 1 134 ? 36.762 -0.855 -17.233 1.00 57.84 134 TYR A O 1
ATOM 1064 N N . GLU A 1 135 ? 37.651 1.072 -16.494 1.00 66.75 135 GLU A N 1
ATOM 1065 C CA . GLU A 1 135 ? 38.958 0.892 -17.132 1.00 66.75 135 GLU A CA 1
ATOM 1066 C C . GLU A 1 135 ? 39.673 -0.366 -16.618 1.00 66.75 135 GLU A C 1
ATOM 1068 O O . GLU A 1 135 ? 40.243 -1.116 -17.402 1.00 66.75 135 GLU A O 1
ATOM 1073 N N . SER A 1 136 ? 39.576 -0.662 -15.318 1.00 59.00 136 SER A N 1
ATOM 1074 C CA . SER A 1 136 ? 40.136 -1.891 -14.729 1.00 59.00 136 SER A CA 1
ATOM 1075 C C . SER A 1 136 ? 39.387 -3.167 -15.117 1.00 59.00 136 SER A C 1
ATOM 1077 O O . SER A 1 136 ? 39.997 -4.233 -15.167 1.00 59.00 136 SER A O 1
ATOM 1079 N N . LYS A 1 137 ? 38.077 -3.091 -15.385 1.00 56.00 137 LYS A N 1
ATOM 1080 C CA . LYS A 1 137 ? 37.269 -4.267 -15.735 1.00 56.00 137 LYS A CA 1
ATOM 1081 C C . LYS A 1 137 ? 37.372 -4.634 -17.213 1.00 56.00 137 LYS A C 1
ATOM 1083 O O . LYS A 1 137 ? 37.352 -5.820 -17.530 1.00 56.00 137 LYS A O 1
ATOM 1088 N N . TYR A 1 138 ? 37.453 -3.632 -18.085 1.00 53.97 138 TYR A N 1
ATOM 1089 C CA . TYR A 1 138 ? 37.401 -3.816 -19.537 1.00 53.97 138 TYR A CA 1
ATOM 1090 C C . TYR A 1 138 ? 38.729 -3.511 -20.242 1.00 53.97 138 TYR A C 1
ATOM 1092 O O . TYR A 1 138 ? 38.865 -3.815 -21.420 1.00 53.97 138 TYR A O 1
ATOM 1100 N N . GLY A 1 139 ? 39.719 -2.942 -19.546 1.00 50.22 139 GLY A N 1
ATOM 1101 C CA . GLY A 1 139 ? 41.024 -2.591 -20.124 1.00 50.22 139 GLY A CA 1
ATOM 1102 C C . GLY A 1 139 ? 40.981 -1.412 -21.103 1.00 50.22 139 GLY A C 1
ATOM 1103 O O . GLY A 1 139 ? 41.973 -1.118 -21.762 1.00 50.22 139 GLY A O 1
ATOM 1104 N N . GLU A 1 140 ? 39.841 -0.732 -21.212 1.00 57.53 140 GLU A N 1
ATOM 1105 C CA . GLU A 1 140 ? 39.609 0.384 -22.129 1.00 57.53 140 GLU A CA 1
ATOM 1106 C C . GLU A 1 140 ? 39.766 1.715 -21.397 1.00 57.53 140 GLU A C 1
ATOM 1108 O O . GLU A 1 140 ? 39.235 1.860 -20.302 1.00 57.53 140 GLU A O 1
ATOM 1113 N N . HIS A 1 141 ? 40.430 2.711 -21.993 1.00 58.78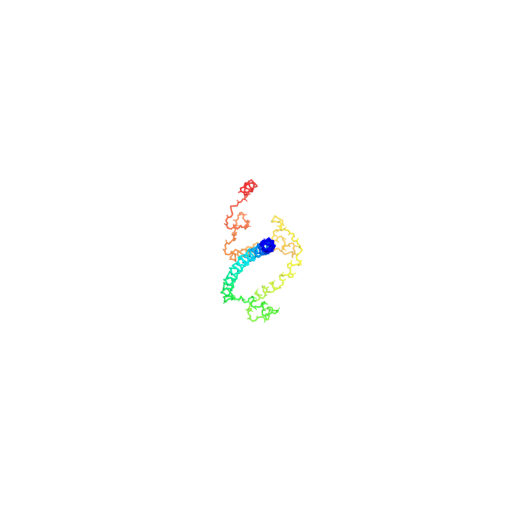 141 HIS A N 1
ATOM 1114 C CA . HIS A 1 141 ? 40.597 4.033 -21.378 1.00 58.78 141 HIS A CA 1
ATOM 1115 C C . HIS A 1 141 ? 39.445 4.974 -21.776 1.00 58.78 141 HIS A C 1
ATOM 1117 O O . HIS A 1 141 ? 39.255 5.286 -22.953 1.00 58.78 141 HIS A O 1
ATOM 1123 N N . LEU A 1 142 ? 38.667 5.453 -20.802 1.00 58.22 142 LEU A N 1
ATOM 1124 C CA . LEU A 1 142 ? 37.511 6.325 -21.025 1.00 58.22 142 LEU A CA 1
ATOM 1125 C C . LEU A 1 142 ? 37.952 7.789 -21.137 1.00 58.22 142 LEU A C 1
ATOM 1127 O O . LEU A 1 142 ? 38.460 8.399 -20.185 1.00 58.22 142 LEU A O 1
ATOM 1131 N N . ALA A 1 143 ? 37.681 8.401 -22.292 1.00 61.91 143 ALA A N 1
ATOM 1132 C CA . ALA A 1 143 ? 37.901 9.828 -22.494 1.00 61.91 143 ALA A CA 1
ATOM 1133 C C . ALA A 1 143 ? 36.973 10.647 -21.573 1.00 61.91 143 ALA A C 1
ATOM 1135 O O . ALA A 1 143 ? 35.761 10.421 -21.515 1.00 61.91 143 ALA A O 1
ATOM 1136 N N . SER A 1 144 ? 37.521 11.646 -20.867 1.00 56.31 144 SER A N 1
ATOM 1137 C CA . SER A 1 144 ? 36.782 12.467 -19.881 1.00 56.31 144 SER A CA 1
ATOM 1138 C C . SER A 1 144 ? 35.530 13.151 -20.459 1.00 56.31 144 SER A C 1
ATOM 1140 O O . SER A 1 144 ? 34.580 13.472 -19.739 1.00 56.31 144 SER A O 1
ATOM 1142 N N . THR A 1 145 ? 35.505 13.331 -21.779 1.00 57.28 145 THR A N 1
ATOM 1143 C CA . THR A 1 145 ? 34.411 13.918 -22.550 1.00 57.28 145 THR A CA 1
ATOM 1144 C C . THR A 1 145 ? 33.162 13.037 -22.594 1.00 57.28 145 THR A C 1
ATOM 1146 O O . THR A 1 145 ? 32.057 13.580 -22.568 1.00 57.28 145 THR A O 1
ATOM 1149 N N . GLN A 1 146 ? 33.303 11.708 -22.616 1.00 61.69 146 GLN A N 1
ATOM 1150 C CA . GLN A 1 146 ? 32.174 10.765 -22.617 1.00 61.69 146 GLN A CA 1
ATOM 1151 C C . GLN A 1 146 ? 31.501 10.717 -21.243 1.00 61.69 146 GLN A C 1
ATOM 1153 O O . GLN A 1 146 ? 30.278 10.808 -21.134 1.00 61.69 146 GLN A O 1
ATOM 1158 N N . ILE A 1 147 ? 32.313 10.718 -20.188 1.00 61.75 147 ILE A N 1
ATOM 1159 C CA . ILE A 1 147 ? 31.862 10.791 -18.797 1.00 61.75 147 ILE A CA 1
ATOM 1160 C C . ILE A 1 147 ? 31.075 12.090 -18.559 1.00 61.75 147 ILE A C 1
ATOM 1162 O O . ILE A 1 147 ? 29.947 12.065 -18.071 1.00 61.75 147 ILE A O 1
ATOM 1166 N N . GLY A 1 148 ? 31.599 13.232 -19.013 1.00 59.09 148 GLY A N 1
ATOM 1167 C CA . GLY A 1 148 ? 30.905 14.520 -18.903 1.00 59.09 148 GLY A CA 1
ATOM 1168 C C . GLY A 1 148 ? 29.599 14.636 -19.707 1.00 59.09 148 GLY A C 1
ATOM 1169 O O . GLY A 1 148 ? 28.828 15.567 -19.472 1.00 59.09 148 GLY A O 1
ATOM 1170 N N . ARG A 1 149 ? 29.331 13.747 -20.674 1.00 60.69 149 ARG A N 1
ATOM 1171 C CA . ARG A 1 149 ? 28.035 13.682 -21.379 1.00 60.69 149 ARG A CA 1
ATOM 1172 C C . ARG A 1 149 ? 27.006 12.892 -20.572 1.00 60.69 149 ARG A C 1
ATOM 1174 O O . ARG A 1 149 ? 25.897 13.382 -20.396 1.00 60.69 149 ARG A O 1
ATOM 1181 N N . ALA A 1 150 ? 27.395 11.740 -20.023 1.00 61.38 150 ALA A N 1
ATOM 1182 C CA . ALA A 1 150 ? 26.529 10.931 -19.163 1.00 61.38 150 ALA A CA 1
ATOM 1183 C C . ALA A 1 150 ? 26.062 11.710 -17.922 1.00 61.38 150 ALA A C 1
ATOM 1185 O O . ALA A 1 150 ? 24.899 11.648 -17.538 1.00 61.38 150 ALA A O 1
ATOM 1186 N N . PHE A 1 151 ? 26.951 12.516 -17.343 1.00 64.69 151 PHE A N 1
ATOM 1187 C CA . PHE A 1 151 ? 26.616 13.319 -16.173 1.00 64.69 151 PHE A CA 1
ATOM 1188 C C . PHE A 1 151 ? 25.706 14.510 -16.460 1.00 64.69 151 PHE A C 1
ATOM 1190 O O . PHE A 1 151 ? 24.865 14.830 -15.627 1.00 64.69 151 PHE A O 1
ATOM 1197 N N . ARG A 1 152 ? 25.818 15.134 -17.639 1.00 61.72 152 ARG A N 1
ATOM 1198 C CA . ARG A 1 152 ? 24.849 16.156 -18.064 1.00 61.72 152 ARG A CA 1
ATOM 1199 C C . ARG A 1 152 ? 23.456 15.555 -18.215 1.00 61.72 152 ARG A C 1
ATOM 1201 O O . ARG A 1 152 ? 22.520 16.068 -17.622 1.00 61.72 152 ARG A O 1
ATOM 1208 N N . ALA A 1 153 ? 23.363 14.394 -18.861 1.00 57.81 153 ALA A N 1
ATOM 1209 C CA . ALA A 1 153 ? 22.098 13.676 -18.977 1.00 57.81 153 ALA A CA 1
ATOM 1210 C C . ALA A 1 153 ? 21.502 13.303 -17.605 1.00 57.81 153 ALA A C 1
ATOM 1212 O O . ALA A 1 153 ? 20.299 13.418 -17.414 1.00 57.81 153 ALA A O 1
ATOM 1213 N N . ALA A 1 154 ? 22.322 12.900 -16.628 1.00 58.81 154 ALA A N 1
ATOM 1214 C CA . ALA A 1 154 ? 21.848 12.604 -15.273 1.00 58.81 154 ALA A CA 1
ATOM 1215 C C . ALA A 1 154 ? 21.330 13.847 -14.521 1.00 58.81 154 ALA A C 1
ATOM 1217 O O . ALA A 1 154 ? 20.349 13.742 -13.787 1.00 58.81 154 ALA A O 1
ATOM 1218 N N . VAL A 1 155 ? 21.956 15.016 -14.708 1.00 59.72 155 VAL A N 1
ATOM 1219 C CA . VAL A 1 155 ? 21.460 16.293 -14.161 1.00 59.72 155 VAL A CA 1
ATOM 1220 C C . VAL A 1 155 ? 20.101 16.631 -14.769 1.00 59.72 155 VAL A C 1
ATOM 1222 O O . VAL A 1 155 ? 19.154 16.874 -14.018 1.00 59.72 155 VAL A O 1
ATOM 1225 N N . ASP A 1 156 ? 19.991 16.547 -16.095 1.00 58.19 156 ASP A N 1
ATOM 1226 C CA . ASP A 1 156 ? 18.761 16.846 -16.834 1.00 58.19 156 ASP A CA 1
ATOM 1227 C C . ASP A 1 156 ? 17.616 15.909 -16.416 1.00 58.19 156 ASP A C 1
ATOM 1229 O O . ASP A 1 156 ? 16.517 16.361 -16.109 1.00 58.19 156 ASP A O 1
ATOM 1233 N N . LEU A 1 157 ? 17.892 14.605 -16.291 1.00 57.19 157 LEU A N 1
ATOM 1234 C CA . LEU A 1 157 ? 16.917 13.600 -15.843 1.00 57.19 157 LEU A CA 1
ATOM 1235 C C . LEU A 1 157 ? 16.512 13.752 -14.369 1.00 57.19 157 LEU A C 1
ATOM 1237 O O . LEU A 1 157 ? 15.470 13.249 -13.957 1.00 57.19 157 LEU A O 1
ATOM 1241 N N . SER A 1 158 ? 17.331 14.423 -13.558 1.00 55.91 158 SER A N 1
ATOM 1242 C CA . SER A 1 158 ? 17.058 14.629 -12.134 1.00 55.91 158 SER A CA 1
ATOM 1243 C C . SER A 1 158 ? 16.215 15.871 -11.831 1.00 55.91 158 SER A C 1
ATOM 1245 O O . SER A 1 158 ? 15.971 16.147 -10.654 1.00 55.91 158 SER A O 1
ATOM 1247 N N . ASN A 1 159 ? 15.790 16.629 -12.852 1.00 54.12 159 ASN A N 1
ATOM 1248 C CA . ASN A 1 159 ? 15.083 17.910 -12.712 1.00 54.12 159 ASN A CA 1
ATOM 1249 C C . ASN A 1 159 ? 15.782 18.876 -11.730 1.00 54.12 159 ASN A C 1
ATOM 1251 O O . ASN A 1 159 ? 15.138 19.501 -10.889 1.00 54.12 159 ASN A O 1
ATOM 1255 N N . GLY A 1 160 ? 17.116 18.962 -11.787 1.00 54.53 160 GLY A N 1
ATOM 1256 C CA . GLY A 1 160 ? 17.899 19.893 -10.961 1.00 54.53 160 GLY A CA 1
ATOM 1257 C C . GLY A 1 160 ? 18.123 19.469 -9.504 1.00 54.53 160 GLY A C 1
ATOM 1258 O O . GLY A 1 160 ? 18.670 20.246 -8.723 1.00 54.53 160 GLY A O 1
ATOM 1259 N N . LYS A 1 161 ? 17.760 18.238 -9.112 1.00 54.00 161 LYS A N 1
ATOM 1260 C CA . LYS A 1 161 ? 18.074 17.702 -7.769 1.00 54.00 161 LYS A CA 1
ATOM 1261 C C . LYS A 1 161 ? 19.578 17.493 -7.551 1.00 54.00 161 LYS A C 1
ATOM 1263 O O . LYS A 1 161 ? 20.043 17.525 -6.409 1.00 54.00 161 LYS A O 1
ATOM 1268 N N . PHE A 1 162 ? 20.331 17.300 -8.634 1.00 56.00 162 PHE A N 1
ATOM 1269 C CA . PHE A 1 162 ? 21.789 17.232 -8.634 1.00 56.00 162 PHE A CA 1
ATOM 1270 C C . PHE A 1 162 ? 22.375 18.343 -9.498 1.00 56.00 162 PHE A C 1
ATOM 1272 O O . PHE A 1 162 ? 21.928 18.565 -10.619 1.00 56.00 162 PHE A O 1
ATOM 1279 N N . GLU A 1 163 ? 23.429 18.990 -9.006 1.00 61.22 163 GLU A N 1
ATOM 1280 C CA . GLU A 1 163 ? 24.208 19.942 -9.793 1.00 61.22 163 GLU A CA 1
ATOM 1281 C C . GLU A 1 163 ? 25.583 19.366 -10.132 1.00 61.22 163 GLU A C 1
ATOM 1283 O O . GLU A 1 163 ? 26.278 18.804 -9.280 1.00 61.22 163 GLU A O 1
ATOM 1288 N N . HIS A 1 164 ? 26.005 19.550 -11.383 1.00 62.28 164 HIS A N 1
ATOM 1289 C CA . HIS A 1 164 ? 27.364 19.256 -11.823 1.00 62.28 164 HIS A CA 1
ATOM 1290 C C . HIS A 1 164 ? 28.201 20.540 -11.764 1.00 62.28 164 HIS A C 1
ATOM 1292 O O . HIS A 1 164 ? 28.062 21.423 -12.614 1.00 62.28 164 HIS A O 1
ATOM 1298 N N . ARG A 1 165 ? 29.093 20.644 -10.770 1.00 63.84 165 ARG A N 1
ATOM 1299 C CA . ARG A 1 165 ? 30.006 21.789 -10.615 1.00 63.84 165 ARG A CA 1
ATOM 1300 C C . ARG A 1 165 ? 31.436 21.386 -10.963 1.00 63.84 165 ARG A C 1
ATOM 1302 O O . ARG A 1 165 ? 31.925 20.343 -10.535 1.00 63.84 165 ARG A O 1
ATOM 1309 N N . ARG A 1 166 ? 32.133 22.232 -11.726 1.00 55.91 166 ARG A N 1
ATOM 1310 C CA . ARG A 1 166 ? 33.562 22.068 -12.041 1.00 55.91 166 ARG A CA 1
ATOM 1311 C C . ARG A 1 166 ? 34.390 23.001 -11.163 1.00 55.91 166 ARG A C 1
ATOM 1313 O O . ARG A 1 166 ? 34.202 24.211 -11.228 1.00 55.91 166 ARG A O 1
ATOM 1320 N N . LYS A 1 167 ? 35.329 22.454 -10.385 1.00 54.38 167 LYS A N 1
ATOM 1321 C CA . LYS A 1 167 ? 36.326 23.233 -9.630 1.00 54.38 167 LYS A CA 1
ATOM 1322 C C . LYS A 1 167 ? 37.715 22.666 -9.919 1.00 54.38 167 LYS A C 1
ATOM 1324 O O . LYS A 1 167 ? 37.926 21.466 -9.780 1.00 54.38 167 LYS A O 1
ATOM 1329 N N . ASN A 1 168 ? 38.645 23.518 -10.354 1.00 52.78 168 ASN A N 1
ATOM 1330 C CA . ASN A 1 168 ? 40.037 23.159 -10.670 1.00 52.78 168 ASN A CA 1
ATOM 1331 C C . ASN A 1 168 ? 40.182 21.952 -11.624 1.00 52.78 168 ASN A C 1
ATOM 1333 O O . ASN A 1 168 ? 41.014 21.081 -11.406 1.00 52.78 168 ASN A O 1
ATOM 1337 N N . GLY A 1 169 ? 39.338 21.855 -12.657 1.00 53.88 169 GLY A N 1
ATOM 1338 C CA . GLY A 1 169 ? 39.402 20.764 -13.643 1.00 53.88 169 GLY A CA 1
ATOM 1339 C C . GLY A 1 169 ? 38.779 19.429 -13.204 1.00 53.88 169 GLY A C 1
ATOM 1340 O O . GLY A 1 169 ? 38.623 18.538 -14.038 1.00 53.88 169 GLY A O 1
ATOM 1341 N N . HIS A 1 170 ? 38.337 19.301 -11.950 1.00 50.38 170 HIS A N 1
ATOM 1342 C CA . HIS A 1 170 ? 37.642 18.118 -11.438 1.00 50.38 170 HIS A CA 1
ATOM 1343 C C . HIS A 1 170 ? 36.129 18.380 -11.312 1.00 50.38 170 HIS A C 1
ATOM 1345 O O . HIS A 1 170 ? 35.700 19.449 -10.865 1.00 50.38 170 HIS A O 1
ATOM 1351 N N . GLY A 1 171 ? 35.306 17.423 -11.756 1.00 56.41 171 GLY A N 1
ATOM 1352 C CA . GLY A 1 171 ? 33.842 17.486 -11.657 1.00 56.41 171 GLY A CA 1
ATOM 1353 C C . GLY A 1 171 ? 33.351 16.912 -10.329 1.00 56.41 171 GLY A C 1
ATOM 1354 O O . GLY A 1 171 ? 33.703 15.784 -9.988 1.00 56.41 171 GLY A O 1
ATOM 1355 N N . LEU A 1 172 ? 32.553 17.682 -9.589 1.00 55.66 172 LEU A N 1
ATOM 1356 C CA . LEU A 1 172 ? 31.957 17.306 -8.305 1.00 55.66 172 LEU A CA 1
ATOM 1357 C C . LEU A 1 172 ? 30.424 17.311 -8.411 1.00 55.66 172 LEU A C 1
ATOM 1359 O O . LEU A 1 172 ? 29.848 18.156 -9.101 1.00 55.66 172 LEU A O 1
ATOM 1363 N N . TYR A 1 173 ? 29.786 16.377 -7.701 1.00 61.12 173 TYR A N 1
ATOM 1364 C CA . TYR A 1 173 ? 28.333 16.172 -7.673 1.00 61.12 173 TYR A CA 1
ATOM 1365 C C . TYR A 1 173 ? 27.801 16.479 -6.280 1.00 61.12 173 TYR A C 1
ATOM 1367 O O . TYR A 1 173 ? 28.296 15.916 -5.303 1.00 61.12 173 TYR A O 1
ATOM 1375 N N . LEU A 1 174 ? 26.805 17.362 -6.180 1.00 56.22 174 LEU A N 1
ATOM 1376 C CA . LEU A 1 174 ? 26.217 17.768 -4.902 1.00 56.22 174 LEU A CA 1
ATOM 1377 C C . LEU A 1 174 ? 24.680 17.830 -5.004 1.00 56.22 174 LEU A C 1
ATOM 1379 O O . LEU A 1 174 ? 24.166 18.256 -6.042 1.00 56.22 174 LEU A O 1
ATOM 1383 N N . PRO A 1 175 ? 23.940 17.434 -3.949 1.00 55.56 175 PRO A N 1
ATOM 1384 C CA . PRO A 1 175 ? 22.532 17.797 -3.786 1.00 55.56 175 PRO A CA 1
ATOM 1385 C C . PRO A 1 175 ? 22.410 19.324 -3.705 1.00 55.56 175 PRO A C 1
ATOM 1387 O O . PRO A 1 175 ? 23.223 19.954 -3.023 1.00 55.56 175 PRO A O 1
ATOM 1390 N N . SER A 1 176 ? 21.408 19.908 -4.369 1.00 55.94 176 SER A N 1
ATOM 1391 C CA . SER A 1 176 ? 21.361 21.345 -4.705 1.00 55.94 176 SER A CA 1
ATOM 1392 C C . SER A 1 176 ? 21.476 22.341 -3.534 1.00 55.94 176 SER A C 1
ATOM 1394 O O . SER A 1 176 ? 21.839 23.489 -3.762 1.00 55.94 176 SER A O 1
ATOM 1396 N N . ASN A 1 177 ? 21.284 21.923 -2.276 1.00 53.78 177 ASN A N 1
ATOM 1397 C CA . ASN A 1 177 ? 21.224 22.835 -1.123 1.00 53.78 177 ASN A CA 1
ATOM 1398 C C . ASN A 1 177 ? 22.277 22.610 -0.021 1.00 53.78 177 ASN A C 1
ATOM 1400 O O . ASN A 1 177 ? 22.147 23.181 1.061 1.00 53.78 177 ASN A O 1
ATOM 1404 N N . LYS A 1 178 ? 23.323 21.800 -0.232 1.00 55.91 178 LYS A N 1
ATOM 1405 C CA . LYS A 1 178 ? 24.349 21.605 0.814 1.00 55.91 178 LYS A CA 1
ATOM 1406 C C . LYS A 1 178 ? 25.545 22.538 0.629 1.00 55.91 178 LYS A C 1
ATOM 1408 O O . LYS A 1 178 ? 26.192 22.540 -0.419 1.00 55.91 178 LYS A O 1
ATOM 1413 N N . LYS A 1 179 ? 25.860 23.316 1.674 1.00 56.94 179 LYS A N 1
ATOM 1414 C CA . LYS A 1 179 ? 27.108 24.086 1.762 1.00 56.94 179 LYS A CA 1
ATOM 1415 C C . LYS A 1 179 ? 28.276 23.107 1.636 1.00 56.94 179 LYS A C 1
ATOM 1417 O O . LYS A 1 179 ? 28.304 22.078 2.301 1.00 56.94 179 LYS A O 1
ATOM 1422 N N . ILE A 1 180 ? 29.217 23.407 0.744 1.00 53.06 180 ILE A N 1
ATOM 1423 C CA . ILE A 1 180 ? 30.344 22.511 0.479 1.00 53.06 180 ILE A CA 1
ATOM 1424 C C . ILE A 1 180 ? 31.277 22.549 1.687 1.00 53.06 180 ILE A C 1
ATOM 1426 O O . ILE A 1 180 ? 31.994 23.526 1.885 1.00 53.06 180 ILE A O 1
ATOM 1430 N N . VAL A 1 181 ? 31.266 21.481 2.474 1.00 55.19 181 VAL A N 1
ATOM 1431 C CA . VAL A 1 181 ? 32.268 21.219 3.503 1.00 55.19 181 VAL A CA 1
ATOM 1432 C C . VAL A 1 181 ? 33.519 20.701 2.804 1.00 55.19 181 VAL A C 1
ATOM 1434 O O . VAL A 1 181 ? 33.508 19.636 2.187 1.00 55.19 181 VAL A O 1
ATOM 1437 N N . THR A 1 182 ? 34.588 21.491 2.834 1.00 49.97 182 THR A N 1
ATOM 1438 C CA . THR A 1 182 ? 35.834 21.197 2.104 1.00 49.97 182 THR A CA 1
ATOM 1439 C C . THR A 1 182 ? 37.008 20.889 3.019 1.00 49.97 182 THR A C 1
ATOM 1441 O O . THR A 1 182 ? 38.041 20.418 2.548 1.00 49.97 182 THR A O 1
ATOM 1444 N N . THR A 1 183 ? 36.850 21.105 4.325 1.00 58.56 183 THR A N 1
ATOM 1445 C CA . THR A 1 183 ? 37.883 20.844 5.328 1.00 58.56 183 THR A CA 1
ATOM 1446 C C . THR A 1 183 ? 37.373 19.931 6.441 1.00 58.56 183 THR A C 1
ATOM 1448 O O . THR A 1 183 ? 36.194 19.924 6.791 1.00 58.56 183 THR A O 1
ATOM 1451 N N . GLU A 1 184 ? 38.279 19.155 7.039 1.00 56.88 184 GLU A N 1
ATOM 1452 C CA . GLU A 1 184 ? 37.942 18.228 8.130 1.00 56.88 184 GLU A CA 1
ATOM 1453 C C . GLU A 1 184 ? 37.369 18.959 9.361 1.00 56.88 184 GLU A C 1
ATOM 1455 O O . GLU A 1 184 ? 36.519 18.431 10.077 1.00 56.88 184 GLU A O 1
ATOM 1460 N N . GLN A 1 185 ? 37.777 20.212 9.577 1.00 66.88 185 GLN A N 1
ATOM 1461 C CA . GLN A 1 185 ? 37.252 21.063 10.646 1.00 66.88 185 GLN A CA 1
ATOM 1462 C C . GLN A 1 185 ? 35.791 21.472 10.416 1.00 66.88 185 GLN A C 1
ATOM 1464 O O . GLN A 1 185 ? 35.014 21.519 11.369 1.00 66.88 185 GLN A O 1
ATOM 1469 N N . GLU A 1 186 ? 35.403 21.747 9.169 1.00 61.50 186 GLU A N 1
ATOM 1470 C CA . GLU A 1 186 ? 34.016 22.045 8.796 1.00 61.50 186 GLU A CA 1
ATOM 1471 C C . GLU A 1 186 ? 33.123 20.803 8.964 1.00 61.50 186 GLU A C 1
ATOM 1473 O O . GLU A 1 186 ? 32.028 20.914 9.510 1.00 61.50 186 GLU A O 1
ATOM 1478 N N . LEU A 1 187 ? 33.636 19.613 8.622 1.00 57.22 187 LEU A N 1
ATOM 1479 C CA . LEU A 1 187 ? 32.935 18.332 8.795 1.00 57.22 187 LEU A CA 1
ATOM 1480 C C . LEU A 1 187 ? 32.639 18.038 10.275 1.00 57.22 187 LEU A C 1
ATOM 1482 O O . LEU A 1 187 ? 31.537 17.628 10.633 1.00 57.22 187 LEU A O 1
ATOM 1486 N N . ARG A 1 188 ? 33.613 18.301 11.158 1.00 68.19 188 ARG A N 1
ATOM 1487 C CA . ARG A 1 188 ? 33.454 18.125 12.613 1.00 68.19 188 ARG A CA 1
ATOM 1488 C C . ARG A 1 188 ? 32.485 19.129 13.243 1.00 68.19 188 ARG A C 1
ATOM 1490 O O . ARG A 1 188 ? 31.944 18.837 14.305 1.00 68.19 188 ARG A O 1
ATOM 1497 N N . LYS A 1 189 ? 32.286 20.305 12.637 1.00 65.38 189 LYS A N 1
ATOM 1498 C CA . LYS A 1 189 ? 31.302 21.298 13.100 1.00 65.38 189 LYS A CA 1
ATOM 1499 C C . LYS A 1 189 ? 29.884 20.912 12.689 1.00 65.38 189 LYS A C 1
ATOM 1501 O O . LYS A 1 189 ? 28.982 21.010 13.509 1.00 65.38 189 LYS A O 1
ATOM 1506 N N . GLU A 1 190 ? 29.702 20.421 11.466 1.00 62.72 190 GLU A 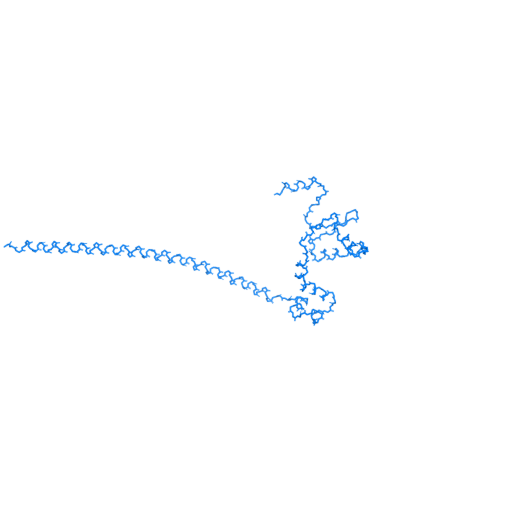N 1
ATOM 1507 C CA . GLU A 1 190 ? 28.391 19.993 10.961 1.00 62.72 190 GLU A CA 1
ATOM 1508 C C . GLU A 1 190 ? 27.852 18.777 11.742 1.00 62.72 190 GLU A C 1
ATOM 1510 O O . GLU A 1 190 ? 26.697 18.768 12.158 1.00 62.72 190 GLU A O 1
ATOM 1515 N N . ALA A 1 191 ? 28.727 17.817 12.074 1.00 59.72 191 ALA A N 1
ATOM 1516 C CA . ALA A 1 191 ? 28.390 16.643 12.888 1.00 59.72 191 ALA A CA 1
ATOM 1517 C C . ALA A 1 191 ? 28.043 16.949 14.362 1.00 59.72 191 ALA A C 1
ATOM 1519 O O . ALA A 1 191 ? 27.569 16.063 15.062 1.00 59.72 191 ALA A O 1
ATOM 1520 N N . LYS A 1 192 ? 28.307 18.171 14.850 1.00 57.50 192 LYS A N 1
ATOM 1521 C CA . LYS A 1 192 ? 27.956 18.625 16.211 1.00 57.50 192 LYS A CA 1
ATOM 1522 C C . LYS A 1 192 ? 26.698 19.499 16.262 1.00 57.50 192 LYS A C 1
ATOM 1524 O O . LYS A 1 192 ? 26.229 19.801 17.352 1.00 57.50 192 LYS A O 1
ATOM 1529 N N . SER A 1 193 ? 26.198 19.947 15.110 1.00 50.75 193 SER A N 1
ATOM 1530 C CA . SER A 1 193 ? 24.972 20.752 14.987 1.00 50.75 193 SER A CA 1
ATOM 1531 C C . SER A 1 193 ? 23.740 19.923 14.608 1.00 50.75 193 SER A C 1
ATOM 1533 O O . SER A 1 193 ? 22.681 20.504 14.386 1.00 50.75 193 SER A O 1
ATOM 1535 N N . THR A 1 194 ? 23.884 18.597 14.522 1.00 44.22 194 THR A N 1
ATOM 1536 C CA . THR A 1 194 ? 22.795 17.624 14.332 1.00 44.22 194 THR A CA 1
ATOM 1537 C C . THR A 1 194 ? 22.661 16.802 15.602 1.00 44.22 194 THR A C 1
ATOM 1539 O O . THR A 1 194 ? 21.513 16.494 15.976 1.00 44.22 194 THR A O 1
#

Radius of gyration: 41.7 Å; chains: 1; bounding box: 102×46×106 Å